Protein AF-0000000084972583 (afdb_homodimer)

Structure (mmCIF, N/CA/C/O backbone):
data_AF-0000000084972583-model_v1
#
loop_
_entity.id
_entity.type
_entity.pdbx_description
1 polymer 'Inner membrane protein ydcZ'
#
loop_
_atom_site.group_PDB
_atom_site.id
_atom_site.type_symbol
_atom_site.label_atom_id
_atom_site.label_alt_id
_atom_site.label_comp_id
_atom_site.label_asym_id
_atom_site.label_entity_id
_atom_site.label_seq_id
_atom_site.pdbx_PDB_ins_code
_atom_site.Cartn_x
_atom_site.Cartn_y
_atom_site.Cartn_z
_atom_site.occupancy
_atom_site.B_iso_or_equiv
_atom_site.auth_seq_id
_atom_site.auth_comp_id
_atom_site.auth_asym_id
_atom_site.auth_atom_id
_atom_site.pdbx_PDB_model_num
ATOM 1 N N . MET A 1 1 ? -6.617 -22.812 4.512 1 72.75 1 MET A N 1
ATOM 2 C CA . MET A 1 1 ? -5.469 -22.141 3.898 1 72.75 1 MET A CA 1
ATOM 3 C C . MET A 1 1 ? -5.844 -20.75 3.426 1 72.75 1 MET A C 1
ATOM 5 O O . MET A 1 1 ? -5.195 -19.766 3.795 1 72.75 1 MET A O 1
ATOM 9 N N . LYS A 1 2 ? -7.043 -20.625 2.844 1 77.19 2 LYS A N 1
ATOM 10 C CA . LYS A 1 2 ? -7.48 -19.328 2.336 1 77.19 2 LYS A CA 1
ATOM 11 C C . LYS A 1 2 ? -7.719 -18.344 3.477 1 77.19 2 LYS A C 1
ATOM 13 O O . LYS A 1 2 ? -7.375 -17.172 3.369 1 77.19 2 LYS A O 1
ATOM 18 N N . LEU A 1 3 ? -8.133 -18.953 4.645 1 80.88 3 LEU A N 1
ATOM 19 C CA . LEU A 1 3 ? -8.453 -18.094 5.77 1 80.88 3 LEU A CA 1
ATOM 20 C C . LEU A 1 3 ? -7.188 -17.562 6.438 1 80.88 3 LEU A C 1
ATOM 22 O O . LEU A 1 3 ? -7.137 -16.406 6.863 1 80.88 3 LEU A O 1
ATOM 26 N N . ILE A 1 4 ? -6.23 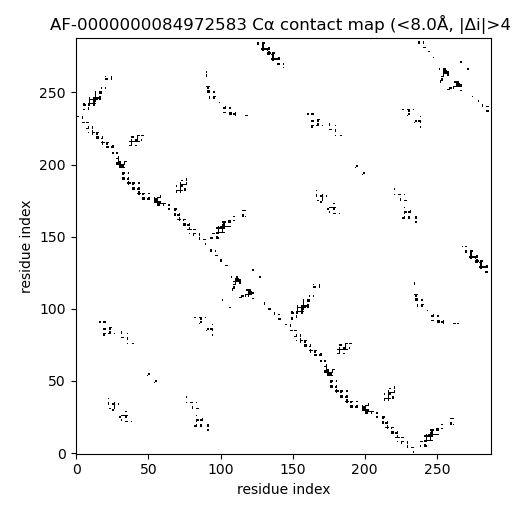-18.344 6.547 1 89.94 4 ILE A N 1
ATOM 27 C CA . ILE A 1 4 ? -4.961 -17.953 7.141 1 89.94 4 ILE A CA 1
ATOM 28 C C . ILE A 1 4 ? -4.301 -16.859 6.289 1 89.94 4 ILE A C 1
ATOM 30 O O . ILE A 1 4 ? -3.791 -15.875 6.816 1 89.94 4 ILE A O 1
ATOM 34 N N . ILE A 1 5 ? -4.398 -17.016 5.012 1 91.38 5 ILE A N 1
ATOM 35 C CA . ILE A 1 5 ? -3.812 -16.062 4.086 1 91.38 5 ILE A CA 1
ATOM 36 C C . ILE A 1 5 ? -4.562 -14.734 4.172 1 91.38 5 ILE A C 1
ATOM 38 O O . ILE A 1 5 ? -3.947 -13.664 4.18 1 91.38 5 ILE A O 1
ATOM 42 N N . ALA A 1 6 ? -5.836 -14.859 4.293 1 86.06 6 ALA A N 1
ATOM 43 C CA . ALA A 1 6 ? -6.656 -13.656 4.422 1 86.06 6 ALA A CA 1
ATOM 44 C C . ALA A 1 6 ? -6.332 -12.906 5.715 1 86.06 6 ALA A C 1
ATOM 46 O O . ALA A 1 6 ? -6.297 -11.672 5.73 1 86.06 6 ALA A O 1
ATOM 47 N N . PHE A 1 7 ? -6.105 -13.656 6.754 1 91.69 7 PHE A N 1
ATOM 48 C CA . PHE A 1 7 ? -5.754 -13.047 8.031 1 91.69 7 PHE A CA 1
ATOM 49 C C . PHE A 1 7 ? -4.398 -12.352 7.945 1 91.69 7 PHE A C 1
ATOM 51 O O . PHE A 1 7 ? -4.223 -11.25 8.477 1 91.69 7 PHE A O 1
ATOM 58 N N . LEU A 1 8 ? -3.484 -12.969 7.305 1 95.5 8 LEU A N 1
ATOM 59 C CA . LEU A 1 8 ? -2.17 -12.375 7.102 1 95.5 8 LEU A CA 1
ATOM 60 C C . LEU A 1 8 ? -2.279 -11.094 6.281 1 95.5 8 LEU A C 1
ATOM 62 O O . LEU A 1 8 ? -1.637 -10.086 6.602 1 95.5 8 LEU A O 1
ATOM 66 N N . ALA A 1 9 ? -3.092 -11.148 5.262 1 95 9 ALA A N 1
ATOM 67 C CA . ALA A 1 9 ? -3.299 -9.969 4.422 1 95 9 ALA A CA 1
ATOM 68 C C . ALA A 1 9 ? -3.939 -8.836 5.215 1 95 9 ALA A C 1
ATOM 70 O O . ALA A 1 9 ? -3.607 -7.664 5.016 1 95 9 ALA A O 1
ATOM 71 N N . LEU A 1 10 ? -4.84 -9.203 6.121 1 92.38 10 LEU A N 1
ATOM 72 C CA . LEU A 1 10 ? -5.453 -8.227 7.008 1 92.38 10 LEU A CA 1
ATOM 73 C C . LEU A 1 10 ? -4.402 -7.547 7.879 1 92.38 10 LEU A C 1
ATOM 75 O O . LEU A 1 10 ? -4.418 -6.324 8.047 1 92.38 10 LEU A O 1
ATOM 79 N N . ILE A 1 11 ? -3.52 -8.281 8.43 1 97.06 11 ILE A N 1
ATOM 80 C CA . ILE A 1 11 ? -2.436 -7.75 9.25 1 97.06 11 ILE A CA 1
ATOM 81 C C . ILE A 1 11 ? -1.544 -6.844 8.398 1 97.06 11 ILE A C 1
ATOM 83 O O . ILE A 1 11 ? -1.113 -5.781 8.859 1 97.06 11 ILE A O 1
ATOM 87 N N . GLY A 1 12 ? -1.269 -7.27 7.203 1 97.75 12 GLY A N 1
ATOM 88 C CA . GLY A 1 12 ? -0.526 -6.426 6.285 1 97.75 12 GLY A CA 1
ATOM 89 C C . GLY A 1 12 ? -1.202 -5.09 6.02 1 97.75 12 GLY A C 1
ATOM 90 O O . GLY A 1 12 ? -0.552 -4.043 6.043 1 97.75 12 GLY A O 1
ATOM 91 N N . GLY A 1 13 ? -2.496 -5.172 5.785 1 96.81 13 GLY A N 1
ATOM 92 C CA . GLY A 1 13 ? -3.262 -3.951 5.594 1 96.81 13 GLY A CA 1
ATOM 93 C C . GLY A 1 13 ? -3.221 -3.027 6.797 1 96.81 13 GLY A C 1
ATOM 94 O O . GLY A 1 13 ? -3.125 -1.808 6.645 1 96.81 13 GLY A O 1
ATOM 95 N N . SER A 1 14 ? -3.264 -3.586 7.973 1 97.12 14 SER A N 1
ATOM 96 C CA . SER A 1 14 ? -3.141 -2.807 9.203 1 97.12 14 SER A CA 1
ATOM 97 C C . SER A 1 14 ? -1.785 -2.113 9.281 1 97.12 14 SER A C 1
ATOM 99 O O . SER A 1 14 ? -1.702 -0.942 9.656 1 97.12 14 SER A O 1
ATOM 101 N N . ALA A 1 15 ? -0.778 -2.832 8.914 1 98.25 15 ALA A N 1
ATOM 102 C CA . ALA A 1 15 ? 0.572 -2.271 8.914 1 98.25 15 ALA A CA 1
ATOM 103 C C . ALA A 1 15 ? 0.673 -1.092 7.953 1 98.25 15 ALA A C 1
ATOM 105 O O . ALA A 1 15 ? 1.335 -0.095 8.25 1 98.25 15 ALA A O 1
ATOM 106 N N . VAL A 1 16 ? 0.003 -1.182 6.844 1 97.81 16 VAL A N 1
ATOM 107 C CA . VAL A 1 16 ? 0.043 -0.12 5.844 1 97.81 16 VAL A CA 1
ATOM 108 C C . VAL A 1 16 ? -0.643 1.13 6.391 1 97.81 16 VAL A C 1
ATOM 110 O O . VAL A 1 16 ? -0.174 2.25 6.168 1 97.81 16 VAL A O 1
ATOM 113 N N . ALA A 1 17 ? -1.747 0.944 7.027 1 97.25 17 ALA A N 1
ATOM 114 C CA . ALA A 1 17 ? -2.439 2.084 7.625 1 97.25 17 ALA A CA 1
ATOM 115 C C . ALA A 1 17 ? -1.555 2.787 8.648 1 97.25 17 ALA A C 1
ATOM 117 O O . ALA A 1 17 ? -1.465 4.016 8.664 1 97.25 17 ALA A O 1
ATOM 118 N N . ILE A 1 18 ? -0.884 2.029 9.484 1 97.69 18 ILE A N 1
ATOM 119 C CA . ILE A 1 18 ? 0.016 2.59 10.492 1 97.69 18 ILE A CA 1
ATOM 120 C C . ILE A 1 18 ? 1.192 3.277 9.797 1 97.69 18 ILE A C 1
ATOM 122 O O . ILE A 1 18 ? 1.547 4.406 10.141 1 97.69 18 ILE A O 1
ATOM 126 N N . GLN A 1 19 ? 1.745 2.592 8.836 1 97.88 19 GLN A N 1
ATOM 127 C CA . GLN A 1 19 ? 2.842 3.156 8.062 1 97.88 19 GLN A CA 1
ATOM 128 C C . GLN A 1 19 ? 2.455 4.504 7.461 1 97.88 19 GLN A C 1
ATOM 130 O O . GLN A 1 19 ? 3.264 5.438 7.438 1 97.88 19 GLN A O 1
ATOM 135 N N . SER A 1 20 ? 1.229 4.598 6.926 1 97.69 20 SER A N 1
ATOM 136 C CA . SER A 1 20 ? 0.781 5.809 6.246 1 97.69 20 SER A CA 1
ATOM 137 C C . SER A 1 20 ? 0.748 6.996 7.203 1 97.69 20 SER A C 1
ATOM 139 O O . SER A 1 20 ? 1.159 8.102 6.844 1 97.69 20 SER A O 1
ATOM 141 N N . GLN A 1 21 ? 0.298 6.73 8.375 1 97.19 21 GLN A N 1
ATOM 142 C CA . GLN A 1 21 ? 0.271 7.793 9.375 1 97.19 21 GLN A CA 1
ATOM 143 C C . GLN A 1 21 ? 1.683 8.18 9.812 1 97.19 21 GLN A C 1
ATOM 145 O O . GLN A 1 21 ? 1.994 9.367 9.945 1 97.19 21 GLN A O 1
ATOM 150 N N . ILE A 1 22 ? 2.496 7.234 10.078 1 97.56 22 ILE A N 1
ATOM 151 C CA . ILE A 1 22 ? 3.865 7.469 10.523 1 97.56 22 ILE A CA 1
ATOM 152 C C . ILE A 1 22 ? 4.633 8.242 9.453 1 97.56 22 ILE A C 1
ATOM 154 O O . ILE A 1 22 ? 5.324 9.219 9.766 1 97.56 22 ILE A O 1
ATOM 158 N N . ASN A 1 23 ? 4.477 7.848 8.219 1 97.75 23 ASN A N 1
ATOM 159 C CA . ASN A 1 23 ? 5.172 8.523 7.133 1 97.75 23 ASN A CA 1
ATOM 160 C C . ASN A 1 23 ? 4.68 9.953 6.953 1 97.75 23 ASN A C 1
ATOM 162 O O . ASN A 1 23 ? 5.457 10.844 6.613 1 97.75 23 ASN A O 1
ATOM 166 N N . ALA A 1 24 ? 3.408 10.117 7.105 1 97.31 24 ALA A N 1
ATOM 167 C CA . ALA A 1 24 ? 2.859 11.469 7.016 1 97.31 24 ALA A CA 1
ATOM 168 C C . ALA A 1 24 ? 3.457 12.375 8.086 1 97.31 24 ALA A C 1
ATOM 170 O O . ALA A 1 24 ? 3.883 13.492 7.793 1 97.31 24 ALA A O 1
ATOM 171 N N . LEU A 1 25 ? 3.486 11.844 9.289 1 96.38 25 LEU A N 1
ATOM 172 C CA . LEU A 1 25 ? 4.09 12.594 10.383 1 96.38 25 LEU A CA 1
ATOM 173 C C . LEU A 1 25 ? 5.566 12.859 10.117 1 96.38 25 LEU A C 1
ATOM 175 O O . LEU A 1 25 ? 6.043 13.984 10.305 1 96.38 25 LEU A O 1
ATOM 179 N N . PHE A 1 26 ? 6.266 11.852 9.711 1 97.19 26 PHE A N 1
ATOM 180 C CA . PHE A 1 26 ? 7.684 11.898 9.375 1 97.19 26 PHE A CA 1
ATOM 181 C C . PHE A 1 26 ? 7.953 12.969 8.32 1 97.19 26 PHE A C 1
ATOM 183 O O . PHE A 1 26 ? 8.938 13.703 8.414 1 97.19 26 PHE A O 1
ATOM 190 N N . SER A 1 27 ? 7.023 13.141 7.395 1 97.56 27 SER A N 1
ATOM 191 C CA . SER A 1 27 ? 7.23 14.023 6.25 1 97.56 27 SER A CA 1
ATOM 192 C C . SER A 1 27 ? 7.074 15.492 6.648 1 97.56 27 SER A C 1
ATOM 194 O O . SER A 1 27 ? 7.516 16.391 5.922 1 97.56 27 SER A O 1
ATOM 196 N N . LYS A 1 28 ? 6.457 15.742 7.746 1 96.06 28 LYS A N 1
ATOM 197 C CA . LYS A 1 28 ? 6.234 17.125 8.172 1 96.06 28 LYS A CA 1
ATOM 198 C C . LYS A 1 28 ? 7.555 17.828 8.461 1 96.06 28 LYS A C 1
ATOM 200 O O . LYS A 1 28 ? 7.688 19.031 8.234 1 96.06 28 LYS A O 1
ATOM 205 N N . LYS A 1 29 ? 8.5 17.094 8.945 1 96.19 29 LYS A N 1
ATOM 206 C CA . LYS A 1 29 ? 9.789 17.688 9.289 1 96.19 29 LYS A CA 1
ATOM 207 C C . LYS A 1 29 ? 10.844 17.391 8.227 1 96.19 29 LYS A C 1
ATOM 209 O O . LYS A 1 29 ? 11.75 18.188 8 1 96.19 29 LYS A O 1
ATOM 214 N N . VAL A 1 30 ? 10.703 16.297 7.551 1 98.06 30 VAL A N 1
ATOM 215 C CA . VAL A 1 30 ? 11.773 15.812 6.695 1 98.06 30 VAL A CA 1
ATOM 216 C C . VAL A 1 30 ? 11.461 16.141 5.238 1 98.06 30 VAL A C 1
ATOM 218 O O . VAL A 1 30 ? 12.375 16.312 4.422 1 98.06 30 VAL A O 1
ATOM 221 N N . GLY A 1 31 ? 10.203 16.25 4.938 1 98.06 31 GLY A N 1
ATOM 222 C CA . GLY A 1 31 ? 9.758 16.406 3.559 1 98.06 31 GLY A CA 1
ATOM 223 C C . GLY A 1 31 ? 9.117 15.148 2.994 1 98.06 31 GLY A C 1
ATOM 224 O O . GLY A 1 31 ? 9.414 14.039 3.436 1 98.06 31 GLY A O 1
ATOM 225 N N . VAL A 1 32 ? 8.289 15.359 1.961 1 98.19 32 VAL A N 1
ATOM 226 C CA . VAL A 1 32 ? 7.488 14.266 1.417 1 98.19 32 VAL A CA 1
ATOM 227 C C . VAL A 1 32 ? 8.383 13.289 0.664 1 98.19 32 VAL A C 1
ATOM 229 O O . VAL A 1 32 ? 8.453 12.102 1.005 1 98.19 32 VAL A O 1
ATOM 232 N N . LEU A 1 33 ? 9.156 13.758 -0.304 1 98.56 33 LEU A N 1
ATOM 233 C CA . LEU A 1 33 ? 10 12.883 -1.109 1 98.56 33 LEU A CA 1
ATOM 234 C C . LEU A 1 33 ? 11.125 12.289 -0.267 1 98.56 33 LEU A C 1
ATOM 236 O O . LEU A 1 33 ? 11.469 11.117 -0.423 1 98.56 33 LEU A O 1
ATOM 240 N N . GLU A 1 34 ? 11.625 13.086 0.634 1 98.62 34 GLU A N 1
ATOM 241 C CA . GLU A 1 34 ? 12.719 12.633 1.498 1 98.62 34 GLU A CA 1
ATOM 242 C C . GLU A 1 34 ? 12.242 11.531 2.447 1 98.62 34 GLU A C 1
ATOM 244 O O . GLU A 1 34 ? 12.93 10.523 2.631 1 98.62 34 GLU A O 1
ATOM 249 N N . SER A 1 35 ? 11.102 11.758 3.055 1 98.5 35 SER A N 1
ATOM 250 C CA . SER A 1 35 ? 10.562 10.758 3.967 1 98.5 35 SER A CA 1
ATOM 251 C C . SER A 1 35 ? 10.258 9.453 3.236 1 98.5 35 SER A C 1
ATOM 253 O O . SER A 1 35 ? 10.531 8.367 3.75 1 98.5 35 SER A O 1
ATOM 255 N N . ALA A 1 36 ? 9.68 9.555 2.029 1 98.62 36 ALA A N 1
ATOM 256 C CA . ALA A 1 36 ? 9.422 8.375 1.213 1 98.62 36 ALA A CA 1
ATOM 257 C C . ALA A 1 36 ? 10.719 7.637 0.896 1 98.62 36 ALA A C 1
ATOM 259 O O . ALA A 1 36 ? 10.773 6.406 0.952 1 98.62 36 ALA A O 1
ATOM 260 N N . THR A 1 37 ? 11.766 8.398 0.556 1 98.75 37 THR A N 1
ATOM 261 C CA . THR A 1 37 ? 13.07 7.816 0.252 1 98.75 37 THR A CA 1
ATOM 262 C C . THR A 1 37 ? 13.609 7.043 1.45 1 98.75 37 THR A C 1
ATOM 264 O O . THR A 1 37 ? 14.062 5.906 1.309 1 98.75 37 THR A O 1
ATOM 267 N N . VAL A 1 38 ? 13.547 7.668 2.58 1 98.62 38 VAL A N 1
ATOM 268 C CA . VAL A 1 38 ? 14.07 7.039 3.789 1 98.62 38 VAL A CA 1
ATOM 269 C C . VAL A 1 38 ? 13.258 5.785 4.109 1 98.62 38 VAL A C 1
ATOM 271 O O . VAL A 1 38 ? 13.828 4.738 4.434 1 98.62 38 VAL A O 1
ATOM 274 N N . SER A 1 39 ? 11.977 5.836 4.008 1 98.5 39 SER A N 1
ATOM 275 C CA . SER A 1 39 ? 11.117 4.695 4.293 1 98.5 39 SER A CA 1
ATOM 276 C C . SER A 1 39 ? 11.43 3.521 3.373 1 98.5 39 SER A C 1
ATOM 278 O O . SER A 1 39 ? 11.609 2.395 3.836 1 98.5 39 SER A O 1
ATOM 280 N N . PHE A 1 40 ? 11.555 3.77 2.088 1 98.75 40 PHE A N 1
ATOM 281 C CA . PHE A 1 40 ? 11.867 2.707 1.14 1 98.75 40 PHE A CA 1
ATOM 282 C C . PHE A 1 40 ? 13.273 2.166 1.378 1 98.75 40 PHE A C 1
ATOM 284 O O . PHE A 1 40 ? 13.516 0.97 1.211 1 98.75 40 PHE A O 1
ATOM 291 N N . THR A 1 41 ? 14.195 3.035 1.729 1 98.69 41 THR A N 1
ATOM 292 C CA . THR A 1 41 ? 15.562 2.604 1.988 1 98.69 41 THR A CA 1
ATOM 293 C C . THR A 1 41 ? 15.625 1.711 3.223 1 98.69 41 THR A C 1
ATOM 295 O O . THR A 1 41 ? 16.266 0.66 3.205 1 98.69 41 THR A O 1
ATOM 298 N N . VAL A 1 42 ? 14.969 2.154 4.277 1 98.62 42 VAL A N 1
ATOM 299 C CA . VAL A 1 42 ? 14.922 1.353 5.496 1 98.62 42 VAL A CA 1
ATOM 300 C C . VAL A 1 42 ? 14.273 0.003 5.199 1 98.62 42 VAL A C 1
ATOM 302 O O . VAL A 1 42 ? 14.773 -1.04 5.625 1 98.62 42 VAL A O 1
ATOM 305 N N . GLY A 1 43 ? 13.188 0.031 4.441 1 98.62 43 GLY A N 1
ATOM 306 C CA . GLY A 1 43 ? 12.539 -1.21 4.043 1 98.62 43 GLY A CA 1
ATOM 307 C C . GLY A 1 43 ? 13.43 -2.096 3.191 1 98.62 43 GLY A C 1
ATOM 308 O O . GLY A 1 43 ? 13.5 -3.307 3.408 1 98.62 43 GLY A O 1
ATOM 309 N N . ALA A 1 44 ? 14.102 -1.522 2.289 1 98.69 44 ALA A N 1
ATOM 310 C CA . ALA A 1 44 ? 14.992 -2.273 1.408 1 98.69 44 ALA A CA 1
ATOM 311 C C . ALA A 1 44 ? 16.125 -2.936 2.199 1 98.69 44 ALA A C 1
ATOM 313 O O . ALA A 1 44 ? 16.469 -4.094 1.95 1 98.69 44 ALA A O 1
ATOM 314 N N . LEU A 1 45 ? 16.688 -2.184 3.096 1 98.69 45 LEU A N 1
ATOM 315 C CA . LEU A 1 45 ? 17.766 -2.725 3.912 1 98.69 45 LEU A CA 1
ATOM 316 C C . LEU A 1 45 ? 17.266 -3.885 4.77 1 98.69 45 LEU A C 1
ATOM 318 O O . LEU A 1 45 ? 17.938 -4.914 4.871 1 98.69 45 LEU A O 1
ATOM 322 N N . ALA A 1 46 ? 16.172 -3.727 5.414 1 98.62 46 ALA A N 1
ATOM 323 C CA . ALA A 1 46 ? 15.594 -4.797 6.223 1 98.62 46 ALA A CA 1
ATOM 324 C C . ALA A 1 46 ? 15.328 -6.039 5.375 1 98.62 46 ALA A C 1
ATOM 326 O O . ALA A 1 46 ? 15.641 -7.16 5.789 1 98.62 46 ALA A O 1
ATOM 327 N N . LEU A 1 47 ? 14.781 -5.848 4.227 1 98.75 47 LEU A N 1
ATOM 328 C CA . LEU A 1 47 ? 14.469 -6.957 3.334 1 98.75 47 LEU A CA 1
ATOM 329 C C . LEU A 1 47 ? 15.734 -7.637 2.832 1 98.75 47 LEU A C 1
ATOM 331 O O . LEU A 1 47 ? 15.766 -8.852 2.656 1 98.75 47 LEU A O 1
ATOM 335 N N . PHE A 1 48 ? 16.703 -6.781 2.533 1 98.62 48 PHE A N 1
ATOM 336 C CA . PHE A 1 48 ? 17.969 -7.344 2.109 1 98.62 48 PHE A CA 1
ATOM 337 C C . PHE A 1 48 ? 18.531 -8.281 3.17 1 98.62 48 PHE A C 1
ATOM 339 O O . PHE A 1 48 ? 18.969 -9.391 2.855 1 98.62 48 PHE A O 1
ATOM 346 N N . PHE A 1 49 ? 18.5 -7.824 4.367 1 98.5 49 PHE A N 1
ATOM 347 C CA . PHE A 1 49 ? 18.984 -8.664 5.457 1 98.5 49 PHE A CA 1
ATOM 348 C C . PHE A 1 49 ? 18.141 -9.922 5.586 1 98.5 49 PHE A C 1
ATOM 350 O O . PHE A 1 49 ? 18.672 -11.023 5.754 1 98.5 49 PHE A O 1
ATOM 357 N N . LEU A 1 50 ? 16.859 -9.805 5.531 1 98.38 50 LEU A N 1
ATOM 358 C CA . LEU A 1 50 ? 15.969 -10.961 5.617 1 98.38 50 LEU A CA 1
ATOM 359 C C . LEU A 1 50 ? 16.219 -11.922 4.461 1 98.38 50 LEU A C 1
ATOM 361 O O . LEU A 1 50 ? 16.219 -13.141 4.656 1 98.38 50 LEU A O 1
ATOM 365 N N . ALA A 1 51 ? 16.375 -11.336 3.287 1 98.44 51 ALA A N 1
ATOM 366 C CA . ALA A 1 51 ? 16.625 -12.18 2.121 1 98.44 51 ALA A CA 1
ATOM 367 C C . ALA A 1 51 ? 17.953 -12.914 2.258 1 98.44 51 ALA A C 1
ATOM 369 O O . ALA A 1 51 ? 18.078 -14.07 1.835 1 98.44 51 ALA A O 1
ATOM 370 N N . PHE A 1 52 ? 18.938 -12.219 2.762 1 97.75 52 PHE A N 1
ATOM 371 C CA . PHE A 1 52 ? 20.266 -12.797 2.928 1 97.75 52 PHE A CA 1
ATOM 372 C C . PHE A 1 52 ? 20.219 -13.992 3.875 1 97.75 52 PHE A C 1
ATOM 374 O O . PHE A 1 52 ? 20.859 -15.016 3.629 1 97.75 52 PHE A O 1
ATOM 381 N N . PHE A 1 53 ? 19.469 -13.938 4.91 1 97.81 53 PHE A N 1
ATOM 382 C CA . PHE A 1 53 ? 19.484 -14.977 5.938 1 97.81 53 PHE A CA 1
ATOM 383 C C . PHE A 1 53 ? 18.391 -16 5.691 1 97.81 53 PHE A C 1
ATOM 385 O O . PHE A 1 53 ? 18.547 -17.188 6.027 1 97.81 53 PHE A O 1
ATOM 392 N N . PHE A 1 54 ? 17.297 -15.594 5.145 1 97.38 54 PHE A N 1
ATOM 393 C CA . PHE A 1 54 ? 16.141 -16.484 5.117 1 97.38 54 PHE A CA 1
ATOM 394 C C . PHE A 1 54 ? 15.625 -16.656 3.695 1 97.38 54 PHE A C 1
ATOM 396 O O . PHE A 1 54 ? 14.672 -17.391 3.463 1 97.38 54 PHE A O 1
ATOM 403 N N . GLY A 1 55 ? 16.219 -15.938 2.789 1 97.06 55 GLY A N 1
ATOM 404 C CA . GLY A 1 55 ? 15.742 -16 1.417 1 97.06 55 GLY A CA 1
ATOM 405 C C . GLY A 1 55 ? 15.883 -17.375 0.801 1 97.06 55 GLY A C 1
ATOM 406 O O . GLY A 1 55 ? 16.812 -18.125 1.12 1 97.06 55 GLY A O 1
ATOM 407 N N . LYS A 1 56 ? 14.969 -17.812 0.056 1 97.5 56 LYS A N 1
ATOM 408 C CA . LYS A 1 56 ? 14.984 -19.094 -0.628 1 97.5 56 LYS A CA 1
ATOM 409 C C . LYS A 1 56 ? 15.125 -18.922 -2.137 1 97.5 56 LYS A C 1
ATOM 411 O O . LYS A 1 56 ? 15.125 -19.906 -2.887 1 97.5 56 LYS A O 1
ATOM 416 N N . GLY A 1 57 ? 15.148 -17.672 -2.545 1 97.69 57 GLY A N 1
ATOM 417 C CA . GLY A 1 57 ? 15.273 -17.359 -3.963 1 97.69 57 GLY A CA 1
ATOM 418 C C . GLY A 1 57 ? 16.703 -17.062 -4.387 1 97.69 57 GLY A C 1
ATOM 419 O O . GLY A 1 57 ? 17.641 -17.516 -3.75 1 97.69 57 GLY A O 1
ATOM 420 N N . ASN A 1 58 ? 16.812 -16.453 -5.578 1 97.75 58 ASN A N 1
ATOM 421 C CA . ASN A 1 58 ? 18.109 -16.125 -6.156 1 97.75 58 ASN A CA 1
ATOM 422 C C . ASN A 1 58 ? 18.094 -14.742 -6.812 1 97.75 58 ASN A C 1
ATOM 424 O O . ASN A 1 58 ? 17.438 -14.547 -7.844 1 97.75 58 ASN A O 1
ATOM 428 N N . PHE A 1 59 ? 18.906 -13.852 -6.25 1 97.69 59 PHE A N 1
ATOM 429 C CA . PHE A 1 59 ? 18.984 -12.492 -6.766 1 97.69 59 PHE A CA 1
ATOM 430 C C . PHE A 1 59 ? 19.469 -12.484 -8.211 1 97.69 59 PHE A C 1
ATOM 432 O O . PHE A 1 59 ? 19.094 -11.602 -8.992 1 97.69 59 PHE A O 1
ATOM 439 N N . LEU A 1 60 ? 20.203 -13.461 -8.641 1 97.38 60 LEU A N 1
ATOM 440 C CA . LEU A 1 60 ? 20.75 -13.5 -9.992 1 97.38 60 LEU A CA 1
ATOM 441 C C . LEU A 1 60 ? 19.641 -13.695 -11.023 1 97.38 60 LEU A C 1
ATOM 443 O O . LEU A 1 60 ? 19.812 -13.367 -12.195 1 97.38 60 LEU A O 1
ATOM 447 N N . ASN A 1 61 ? 18.562 -14.219 -10.562 1 97.62 61 ASN A N 1
ATOM 448 C CA . 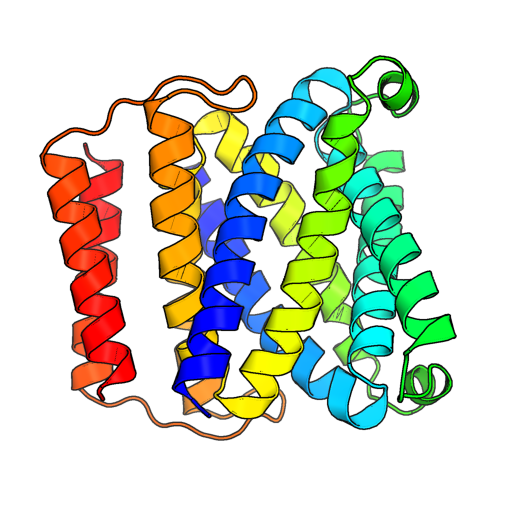ASN A 1 61 ? 17.453 -14.445 -11.469 1 97.62 61 ASN A CA 1
ATOM 449 C C . ASN A 1 61 ? 16.828 -13.125 -11.93 1 97.62 61 ASN A C 1
ATOM 451 O O . ASN A 1 61 ? 16.047 -13.102 -12.883 1 97.62 61 ASN A O 1
ATOM 455 N N . VAL A 1 62 ? 17.188 -12.016 -11.32 1 97.06 62 VAL A N 1
ATOM 456 C CA . VAL A 1 62 ? 16.703 -10.695 -11.727 1 97.06 62 VAL A CA 1
ATOM 457 C C . VAL A 1 62 ? 17.109 -10.422 -13.172 1 97.06 62 VAL A C 1
ATOM 459 O O . VAL A 1 62 ? 16.391 -9.727 -13.898 1 97.06 62 VAL A O 1
ATOM 462 N N . PHE A 1 63 ? 18.172 -11.055 -13.578 1 97.12 63 PHE A N 1
ATOM 463 C CA . PHE A 1 63 ? 18.703 -10.805 -14.914 1 97.12 63 PHE A CA 1
ATOM 464 C C . PHE A 1 63 ? 18.031 -11.719 -15.938 1 97.12 63 PHE A C 1
ATOM 466 O O . PHE A 1 63 ? 18.234 -11.555 -17.141 1 97.12 63 PHE A O 1
ATOM 473 N N . THR A 1 64 ? 17.203 -12.656 -15.477 1 96.19 64 THR A N 1
ATOM 474 C CA . THR A 1 64 ? 16.594 -13.617 -16.375 1 96.19 64 THR A CA 1
ATOM 475 C C . THR A 1 64 ? 15.117 -13.297 -16.594 1 96.19 64 THR A C 1
ATOM 477 O O . THR A 1 64 ? 14.469 -13.875 -17.469 1 96.19 64 THR A O 1
ATOM 480 N N . VAL A 1 65 ? 14.594 -12.391 -15.859 1 95.5 65 VAL A N 1
ATOM 481 C CA . VAL A 1 65 ? 13.18 -12.039 -15.992 1 95.5 65 VAL A CA 1
ATOM 482 C C . VAL A 1 65 ? 13.039 -10.805 -16.875 1 95.5 65 VAL A C 1
ATOM 484 O O . VAL A 1 65 ? 13.984 -10.023 -17.031 1 95.5 65 VAL A O 1
ATOM 487 N N . PRO A 1 66 ? 11.906 -10.625 -17.594 1 96.19 66 PRO A N 1
ATOM 488 C CA . PRO A 1 66 ? 11.688 -9.406 -18.375 1 96.19 66 PRO A CA 1
ATOM 489 C C . PRO A 1 66 ? 11.867 -8.141 -17.531 1 96.19 66 PRO A C 1
ATOM 491 O O . PRO A 1 66 ? 11.359 -8.055 -16.422 1 96.19 66 PRO A O 1
ATOM 494 N N . LYS A 1 67 ? 12.484 -7.137 -18.109 1 95.12 67 LYS A N 1
ATOM 495 C CA . LYS A 1 67 ? 12.906 -5.945 -17.375 1 95.12 67 LYS A CA 1
ATOM 496 C C . LYS A 1 67 ? 11.695 -5.133 -16.906 1 95.12 67 LYS A C 1
ATOM 498 O O . LYS A 1 67 ? 11.789 -4.375 -15.945 1 95.12 67 LYS A O 1
ATOM 503 N N . TRP A 1 68 ? 10.617 -5.285 -17.609 1 95.5 68 TRP A N 1
ATOM 504 C CA . TRP A 1 68 ? 9.43 -4.523 -17.219 1 95.5 68 TRP A CA 1
ATOM 505 C C . TRP A 1 68 ? 8.938 -4.938 -15.844 1 95.5 68 TRP A C 1
ATOM 507 O O . TRP A 1 68 ? 8.188 -4.203 -15.195 1 95.5 68 TRP A O 1
ATOM 517 N N . GLN A 1 69 ? 9.32 -6.031 -15.312 1 96 69 GLN A N 1
ATOM 518 C CA . GLN A 1 69 ? 8.898 -6.504 -14 1 96 69 GLN A CA 1
ATOM 519 C C . GLN A 1 69 ? 9.562 -5.707 -12.883 1 96 69 GLN A C 1
ATOM 521 O O . GLN A 1 69 ? 9.156 -5.789 -11.719 1 96 69 GLN A O 1
ATOM 526 N N . LEU A 1 70 ? 10.516 -4.895 -13.281 1 95.56 70 LEU A N 1
ATOM 527 C CA . LEU A 1 70 ? 11.203 -4.074 -12.289 1 95.56 70 LEU A CA 1
ATOM 528 C C . LEU A 1 70 ? 10.422 -2.791 -12.008 1 95.56 70 LEU A C 1
ATOM 530 O O . LEU A 1 70 ? 10.734 -2.066 -11.062 1 95.56 70 LEU A O 1
ATOM 534 N N . ILE A 1 71 ? 9.336 -2.602 -12.711 1 97.19 71 ILE A N 1
ATOM 535 C CA . ILE A 1 71 ? 8.586 -1.356 -12.57 1 97.19 71 ILE A CA 1
ATOM 536 C C . ILE A 1 71 ? 7.773 -1.386 -11.273 1 97.19 71 ILE A C 1
ATOM 538 O O . ILE A 1 71 ? 7.25 -0.357 -10.844 1 97.19 71 ILE A O 1
ATOM 542 N N . GLY A 1 72 ? 7.645 -2.57 -10.656 1 96.19 72 GLY A N 1
ATOM 543 C CA . GLY A 1 72 ? 6.938 -2.676 -9.391 1 96.19 72 GLY A CA 1
ATOM 544 C C . GLY A 1 72 ? 7.43 -1.69 -8.344 1 96.19 72 GLY A C 1
ATOM 545 O O . GLY A 1 72 ? 6.633 -0.994 -7.715 1 96.19 72 GLY A O 1
ATOM 546 N N . GLY A 1 73 ? 8.711 -1.641 -8.219 1 96.75 73 GLY A N 1
ATOM 547 C CA . GLY A 1 73 ? 9.289 -0.706 -7.27 1 96.75 73 GLY A CA 1
ATOM 548 C C . GLY A 1 73 ? 8.922 0.739 -7.551 1 96.75 73 GLY A C 1
ATOM 549 O O . GLY A 1 73 ? 8.672 1.513 -6.625 1 96.75 73 GLY A O 1
ATOM 550 N N . LEU A 1 74 ? 8.836 1.107 -8.828 1 98.38 74 LEU A N 1
ATOM 551 C CA . LEU A 1 74 ? 8.469 2.465 -9.211 1 98.38 74 LEU A CA 1
ATOM 552 C C . LEU A 1 74 ? 7.016 2.754 -8.859 1 98.38 74 LEU A C 1
ATOM 554 O O . LEU A 1 74 ? 6.684 3.859 -8.43 1 98.38 74 LEU A O 1
ATOM 558 N N . LEU A 1 75 ? 6.188 1.788 -9.094 1 98.44 75 LEU A N 1
ATOM 559 C CA . LEU A 1 75 ? 4.773 1.927 -8.75 1 98.44 75 LEU A CA 1
ATOM 560 C C . LEU A 1 75 ? 4.59 2.094 -7.246 1 98.44 75 LEU A C 1
ATOM 562 O O . LEU A 1 75 ? 3.771 2.9 -6.805 1 98.44 75 LEU A O 1
ATOM 566 N N . GLY A 1 76 ? 5.387 1.351 -6.48 1 97.88 76 GLY A N 1
ATOM 567 C CA . GLY A 1 76 ? 5.352 1.508 -5.035 1 97.88 76 GLY A CA 1
ATOM 568 C C . GLY A 1 76 ? 5.805 2.881 -4.574 1 97.88 76 GLY A C 1
ATOM 569 O O . GLY A 1 76 ? 5.195 3.473 -3.682 1 97.88 76 GLY A O 1
ATOM 570 N N . ALA A 1 77 ? 6.828 3.336 -5.137 1 98.31 77 ALA A N 1
ATOM 571 C CA . ALA A 1 77 ? 7.336 4.672 -4.828 1 98.31 77 ALA A CA 1
ATOM 572 C C . ALA A 1 77 ? 6.297 5.742 -5.148 1 98.31 77 ALA A C 1
ATOM 574 O O . ALA A 1 77 ? 6.082 6.664 -4.359 1 98.31 77 ALA A O 1
ATOM 575 N N . PHE A 1 78 ? 5.734 5.609 -6.309 1 98.44 78 PHE A N 1
ATOM 576 C CA . PHE A 1 78 ? 4.676 6.52 -6.73 1 98.44 78 PHE A CA 1
ATOM 577 C C . PHE A 1 78 ? 3.529 6.523 -5.73 1 98.44 78 PHE A C 1
ATOM 579 O O . PHE A 1 78 ? 3.055 7.586 -5.324 1 98.44 78 PHE A O 1
ATOM 586 N N . PHE A 1 79 ? 3.102 5.41 -5.293 1 98.31 79 PHE A N 1
ATOM 587 C CA . PHE A 1 79 ? 2.008 5.289 -4.336 1 98.31 79 PHE A CA 1
ATOM 588 C C . PHE A 1 79 ? 2.381 5.926 -3.004 1 98.31 79 PHE A C 1
ATOM 590 O O . PHE A 1 79 ? 1.579 6.648 -2.406 1 98.31 79 PHE A O 1
ATOM 597 N N . ILE A 1 80 ? 3.555 5.633 -2.533 1 98.44 80 ILE A N 1
ATOM 598 C CA . ILE A 1 80 ? 3.922 6.086 -1.196 1 98.44 80 ILE A CA 1
ATOM 599 C C . ILE A 1 80 ? 3.926 7.613 -1.153 1 98.44 80 ILE A C 1
ATOM 601 O O . ILE A 1 80 ? 3.512 8.211 -0.159 1 98.44 80 ILE A O 1
ATOM 605 N N . VAL A 1 81 ? 4.367 8.227 -2.191 1 98.31 81 VAL A N 1
ATOM 606 C CA . VAL A 1 81 ? 4.379 9.688 -2.254 1 98.31 81 VAL A CA 1
ATOM 607 C C . VAL A 1 81 ? 2.949 10.219 -2.227 1 98.31 81 VAL A C 1
ATOM 609 O O . VAL A 1 81 ? 2.627 11.109 -1.438 1 98.31 81 VAL A O 1
ATOM 612 N N . ILE A 1 82 ? 2.074 9.68 -3.068 1 97.81 82 ILE A N 1
ATOM 613 C CA . ILE A 1 82 ? 0.675 10.094 -3.121 1 97.81 82 ILE A CA 1
ATOM 614 C C . ILE A 1 82 ? 0.014 9.852 -1.767 1 97.81 82 ILE A C 1
ATOM 616 O O . ILE A 1 82 ? -0.785 10.672 -1.306 1 97.81 82 ILE A O 1
ATOM 620 N N . ASN A 1 83 ? 0.376 8.766 -1.167 1 97.62 83 ASN A N 1
ATOM 621 C CA . ASN A 1 83 ? -0.205 8.391 0.118 1 97.62 83 ASN A CA 1
ATOM 622 C C . ASN A 1 83 ? 0.187 9.367 1.218 1 97.62 83 ASN A C 1
ATOM 624 O O . ASN A 1 83 ? -0.663 9.812 1.991 1 97.62 83 ASN A O 1
ATOM 628 N N . ILE A 1 84 ? 1.44 9.695 1.268 1 97.44 84 ILE A N 1
ATOM 629 C CA . ILE A 1 84 ? 1.909 10.656 2.26 1 97.44 84 ILE A CA 1
ATOM 630 C C . ILE A 1 84 ? 1.198 11.992 2.059 1 97.44 84 ILE A C 1
ATOM 632 O O . ILE A 1 84 ? 0.677 12.578 3.012 1 97.44 84 ILE A O 1
ATOM 636 N N . PHE A 1 85 ? 1.167 12.352 0.842 1 95.88 85 PHE A N 1
ATOM 637 C CA . PHE A 1 85 ? 0.542 13.617 0.494 1 95.88 85 PHE A CA 1
ATOM 638 C C . PHE A 1 85 ? -0.94 13.609 0.849 1 95.88 85 PHE A C 1
ATOM 640 O O . PHE A 1 85 ? -1.443 14.547 1.466 1 95.88 85 PHE A O 1
ATOM 647 N N . SER A 1 86 ? -1.661 12.625 0.514 1 95.44 86 SER A N 1
ATOM 648 C CA . SER A 1 86 ? -3.1 12.508 0.737 1 95.44 86 SER A CA 1
ATOM 649 C C . SER A 1 86 ? -3.424 12.43 2.225 1 95.44 86 SER A C 1
ATOM 651 O O . SER A 1 86 ? -4.352 13.086 2.701 1 95.44 86 SER A O 1
ATOM 653 N N . VAL A 1 87 ? -2.678 11.688 2.961 1 95.12 87 VAL A N 1
ATOM 654 C CA . VAL A 1 87 ? -2.918 11.523 4.391 1 95.12 87 VAL A CA 1
ATOM 655 C C . VAL A 1 87 ? -2.709 12.859 5.105 1 95.12 87 VAL A C 1
ATOM 657 O O . VAL A 1 87 ? -3.459 13.203 6.02 1 95.12 87 VAL A O 1
ATOM 660 N N . ASN A 1 88 ? -1.731 13.625 4.684 1 94.62 88 ASN A N 1
ATOM 661 C CA . ASN A 1 88 ? -1.485 14.938 5.273 1 94.62 88 ASN A CA 1
ATOM 662 C C . ASN A 1 88 ? -2.668 15.883 5.059 1 94.62 88 ASN A C 1
ATOM 664 O O . ASN A 1 88 ? -2.916 16.766 5.879 1 94.62 88 ASN A O 1
ATOM 668 N N . LEU A 1 89 ? -3.416 15.625 4.035 1 91.94 89 LEU A N 1
ATOM 669 C CA . LEU A 1 89 ? -4.43 16.609 3.666 1 91.94 89 LEU A CA 1
ATOM 670 C C . LEU A 1 89 ? -5.809 16.172 4.145 1 91.94 89 LEU A C 1
ATOM 672 O O . LEU A 1 89 ? -6.613 17 4.574 1 91.94 89 LEU A O 1
ATOM 676 N N . ILE A 1 90 ? -6.082 14.828 4.09 1 88.56 90 ILE A N 1
ATOM 677 C CA . ILE A 1 90 ? -7.477 14.469 4.324 1 88.56 90 ILE A CA 1
ATOM 678 C C . ILE A 1 90 ? -7.562 13.375 5.387 1 88.56 90 ILE A C 1
ATOM 680 O O . ILE A 1 90 ? -8.656 12.914 5.73 1 88.56 90 ILE A O 1
ATOM 684 N N . GLY A 1 91 ? -6.469 12.859 5.875 1 90.75 91 GLY A N 1
ATOM 685 C CA . GLY A 1 91 ? -6.445 11.836 6.914 1 90.75 91 GLY A CA 1
ATOM 686 C C . GLY A 1 91 ? -6.293 10.43 6.367 1 90.75 91 GLY A C 1
ATOM 687 O O . GLY A 1 91 ? -6.41 10.211 5.16 1 90.75 91 GLY A O 1
ATOM 688 N N . VAL A 1 92 ? -6.031 9.516 7.301 1 94.44 92 VAL A N 1
ATOM 689 C CA . VAL A 1 92 ? -5.707 8.141 6.945 1 94.44 92 VAL A CA 1
ATOM 690 C C . VAL A 1 92 ? -6.949 7.438 6.398 1 94.44 92 VAL A C 1
ATOM 692 O O . VAL A 1 92 ? -6.922 6.883 5.297 1 94.44 92 VAL A O 1
ATOM 695 N N . ALA A 1 93 ? -8 7.535 7.105 1 90.12 93 ALA A N 1
ATOM 696 C CA . ALA A 1 93 ? -9.211 6.816 6.727 1 90.12 93 ALA A CA 1
ATOM 697 C C . ALA A 1 93 ? -9.734 7.293 5.371 1 90.12 93 ALA A C 1
ATOM 699 O O . ALA A 1 93 ? -10.016 6.477 4.488 1 90.12 93 ALA A O 1
ATOM 700 N N . ALA A 1 94 ? -9.812 8.523 5.203 1 86.12 94 ALA A N 1
ATOM 701 C CA . ALA A 1 94 ? -10.305 9.078 3.949 1 86.12 94 ALA A CA 1
ATOM 702 C C . ALA A 1 94 ? -9.398 8.703 2.783 1 86.12 94 ALA A C 1
ATOM 704 O O . ALA A 1 94 ? -9.875 8.398 1.688 1 86.12 94 ALA A O 1
ATOM 705 N N . THR A 1 95 ? -8.102 8.773 2.977 1 92.25 95 THR A N 1
ATOM 706 C CA . THR A 1 95 ? -7.145 8.391 1.945 1 92.25 95 THR A CA 1
ATOM 707 C C . THR A 1 95 ? -7.367 6.941 1.514 1 92.25 95 THR A C 1
ATOM 709 O O . THR A 1 95 ? -7.484 6.652 0.32 1 92.25 95 THR A O 1
ATOM 712 N N . PHE A 1 96 ? -7.535 6.055 2.453 1 92.81 96 PHE A N 1
ATOM 713 C CA . PHE A 1 96 ? -7.633 4.645 2.09 1 92.81 96 PHE A CA 1
ATOM 714 C C . PHE A 1 96 ? -9.008 4.324 1.525 1 92.81 96 PHE A C 1
ATOM 716 O O . PHE A 1 96 ? -9.148 3.434 0.686 1 92.81 96 PHE A O 1
ATOM 723 N N . MET A 1 97 ? -9.992 5.117 1.846 1 84.25 97 MET A N 1
ATOM 724 C CA . MET A 1 97 ? -11.289 4.941 1.193 1 84.25 97 MET A CA 1
ATOM 725 C C . MET A 1 97 ? -11.172 5.156 -0.312 1 84.25 97 MET A C 1
ATOM 727 O O . MET A 1 97 ? -11.828 4.469 -1.094 1 84.25 97 MET A O 1
ATOM 731 N N . ALA A 1 98 ? -10.359 6.07 -0.656 1 85.5 98 ALA A N 1
ATOM 732 C CA . ALA A 1 98 ? -10.164 6.34 -2.078 1 85.5 98 ALA A CA 1
ATOM 733 C C . ALA A 1 98 ? -9.219 5.32 -2.703 1 85.5 98 ALA A C 1
ATOM 735 O O . ALA A 1 98 ? -9.453 4.84 -3.812 1 85.5 98 ALA A O 1
ATOM 736 N N . VAL A 1 99 ? -8.18 4.953 -2.018 1 93.31 99 VAL A N 1
ATOM 737 C CA . VAL A 1 99 ? -7.18 3.992 -2.473 1 93.31 99 VAL A CA 1
ATOM 738 C C . VAL A 1 99 ? -7.852 2.656 -2.779 1 93.31 99 VAL A C 1
ATOM 740 O O . VAL A 1 99 ? -7.527 2.006 -3.777 1 93.31 99 VAL A O 1
ATOM 743 N N . ILE A 1 100 ? -8.773 2.289 -2.023 1 88.19 100 ILE A N 1
ATOM 744 C CA . ILE A 1 100 ? -9.453 1 -2.086 1 88.19 100 ILE A CA 1
ATOM 745 C C . ILE A 1 100 ? -10.172 0.861 -3.424 1 88.19 100 ILE A C 1
ATOM 747 O O . ILE A 1 100 ? -10.156 -0.209 -4.035 1 88.19 100 ILE A O 1
ATOM 751 N N . ILE A 1 101 ? -10.719 1.871 -3.885 1 83.81 101 ILE A N 1
ATOM 752 C CA . ILE A 1 101 ? -11.43 1.84 -5.16 1 83.81 101 ILE A CA 1
ATOM 753 C C . ILE A 1 101 ? -10.461 1.469 -6.281 1 83.81 101 ILE A C 1
ATOM 755 O O . ILE A 1 101 ? -10.75 0.592 -7.098 1 83.81 101 ILE A O 1
ATOM 759 N N . GLY A 1 102 ? -9.383 2.104 -6.277 1 89.81 102 GLY A N 1
ATOM 760 C CA . GLY A 1 102 ? -8.375 1.8 -7.281 1 89.81 102 GLY A CA 1
ATOM 761 C C . GLY A 1 102 ? -7.848 0.382 -7.184 1 89.81 102 GLY A C 1
ATOM 762 O O . GLY A 1 102 ? -7.699 -0.301 -8.203 1 89.81 102 GLY A O 1
ATOM 763 N N . GLN A 1 103 ? -7.633 -0.059 -5.98 1 94.25 103 GLN A N 1
ATOM 764 C CA . GLN A 1 103 ? -7.102 -1.396 -5.738 1 94.25 103 GLN A CA 1
ATOM 765 C C . GLN A 1 103 ? -8.078 -2.471 -6.215 1 94.25 103 GLN A C 1
ATOM 767 O O . GLN A 1 103 ? -7.676 -3.426 -6.883 1 94.25 103 GLN A O 1
ATOM 772 N N . ILE A 1 104 ? -9.281 -2.297 -5.891 1 87.25 104 ILE A N 1
ATOM 773 C CA . ILE A 1 104 ? -10.258 -3.334 -6.191 1 87.25 104 ILE A CA 1
ATOM 774 C C . ILE A 1 104 ? -10.57 -3.342 -7.688 1 87.25 104 ILE A C 1
ATOM 776 O O . ILE A 1 104 ? -10.633 -4.406 -8.305 1 87.25 104 ILE A O 1
ATOM 780 N N . LEU A 1 105 ? -10.797 -2.178 -8.25 1 89.25 105 LEU A N 1
ATOM 781 C CA . LEU A 1 105 ? -11.117 -2.102 -9.672 1 89.25 105 LEU A CA 1
ATOM 782 C C . LEU A 1 105 ? -9.992 -2.693 -10.516 1 89.25 105 LEU A C 1
ATOM 784 O O . LEU A 1 105 ? -10.234 -3.578 -11.344 1 89.25 105 LEU A O 1
ATOM 788 N N . VAL A 1 106 ? -8.844 -2.26 -10.312 1 95.25 106 VAL A N 1
ATOM 789 C CA . VAL A 1 106 ? -7.707 -2.721 -11.109 1 95.25 106 VAL A CA 1
ATOM 790 C C . VAL A 1 106 ? -7.395 -4.176 -10.766 1 95.25 106 VAL A C 1
ATOM 792 O O . VAL A 1 106 ? -7.094 -4.977 -11.648 1 95.25 106 VAL A O 1
ATOM 795 N N . GLY A 1 107 ? -7.523 -4.504 -9.445 1 94.69 107 GLY A N 1
ATOM 796 C CA . GLY A 1 107 ? -7.336 -5.891 -9.055 1 94.69 107 GLY A CA 1
ATOM 797 C C . GLY A 1 107 ? -8.312 -6.84 -9.727 1 94.69 107 GLY A C 1
ATOM 798 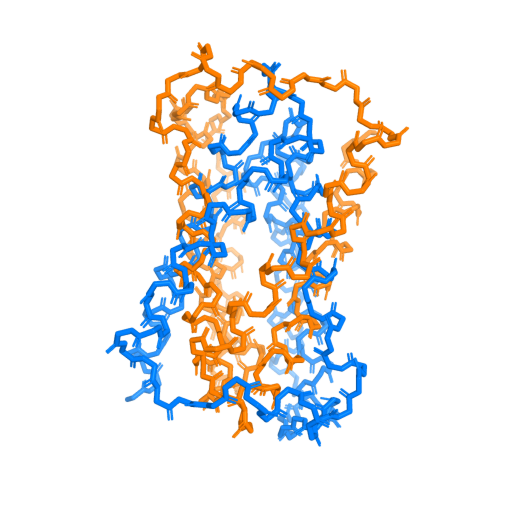O O . GLY A 1 107 ? -7.922 -7.914 -10.188 1 94.69 107 GLY A O 1
ATOM 799 N N . ALA A 1 108 ? -9.523 -6.457 -9.781 1 90.38 108 ALA A N 1
ATOM 800 C CA . ALA A 1 108 ? -10.547 -7.273 -10.43 1 90.38 108 ALA A CA 1
ATOM 801 C C . ALA A 1 108 ? -10.273 -7.41 -11.922 1 90.38 108 ALA A C 1
ATOM 803 O O . ALA A 1 108 ? -10.461 -8.484 -12.5 1 90.38 108 ALA A O 1
ATOM 804 N N . VAL A 1 109 ? -9.867 -6.355 -12.555 1 94.44 109 VAL A N 1
ATOM 805 C CA . VAL A 1 109 ? -9.555 -6.383 -13.977 1 94.44 109 VAL A CA 1
ATOM 806 C C . VAL A 1 109 ? -8.367 -7.312 -14.227 1 94.44 109 VAL A C 1
ATOM 808 O O . VAL A 1 109 ? -8.391 -8.133 -15.141 1 94.44 109 VAL A O 1
ATOM 811 N N . ILE A 1 110 ? -7.387 -7.211 -13.414 1 96.19 110 ILE A N 1
ATOM 812 C CA . ILE A 1 110 ? -6.203 -8.055 -13.523 1 96.19 110 ILE A CA 1
ATOM 813 C C . ILE A 1 110 ? -6.602 -9.523 -13.391 1 96.19 110 ILE A C 1
ATOM 815 O O . ILE A 1 110 ? -6.215 -10.359 -14.219 1 96.19 110 ILE A O 1
ATOM 819 N N . ASP A 1 111 ? -7.402 -9.781 -12.422 1 92.81 111 ASP A N 1
ATOM 820 C CA . ASP A 1 111 ? -7.809 -11.164 -12.172 1 92.81 111 ASP A CA 1
ATOM 821 C C . ASP A 1 111 ? -8.727 -11.68 -13.273 1 92.81 111 ASP A C 1
ATOM 823 O O . ASP A 1 111 ? -8.648 -12.852 -13.656 1 92.81 111 ASP A O 1
ATOM 827 N N . HIS A 1 112 ? -9.562 -10.828 -13.781 1 92.56 112 HIS A N 1
ATOM 828 C CA . HIS A 1 112 ? -10.531 -11.242 -14.797 1 92.56 112 HIS A CA 1
ATOM 829 C C . HIS A 1 112 ? -9.836 -11.602 -16.109 1 92.56 112 HIS A C 1
ATOM 831 O O . HIS A 1 112 ? -10.203 -12.586 -16.75 1 92.56 112 HIS A O 1
ATOM 837 N N . PHE A 1 113 ? -8.867 -10.875 -16.5 1 95.44 113 PHE A N 1
ATOM 838 C CA . PHE A 1 113 ? -8.227 -11.07 -17.797 1 95.44 113 PHE A CA 1
ATOM 839 C C . PHE A 1 113 ? -6.898 -11.797 -17.641 1 95.44 113 PHE A C 1
ATOM 841 O O . PHE A 1 113 ? -6.258 -12.148 -18.641 1 95.44 113 PHE A O 1
ATOM 848 N N . GLY A 1 114 ? -6.48 -12.016 -16.406 1 94.44 114 GLY A N 1
ATOM 849 C CA . GLY A 1 114 ? -5.18 -12.617 -16.172 1 94.44 114 GLY A CA 1
ATOM 850 C C . GLY A 1 114 ? -4.027 -11.766 -16.656 1 94.44 114 GLY A C 1
ATOM 851 O O . GLY A 1 114 ? -3.102 -12.266 -17.297 1 94.44 114 GLY A O 1
ATOM 852 N N . LEU A 1 115 ? -4.16 -10.492 -16.422 1 94 115 LEU A N 1
ATOM 853 C CA . LEU A 1 115 ? -3.154 -9.562 -16.922 1 94 115 LEU A CA 1
ATOM 854 C C . LEU A 1 115 ? -1.815 -9.781 -16.219 1 94 115 LEU A C 1
ATOM 856 O O . LEU A 1 115 ? -1.773 -10.242 -15.078 1 94 115 LEU A O 1
ATOM 860 N N . PHE A 1 116 ? -0.682 -9.492 -16.891 1 92.06 116 PHE A N 1
ATOM 861 C CA . PHE A 1 116 ? 0.681 -9.562 -16.375 1 92.06 116 PHE A CA 1
ATOM 862 C C . PHE A 1 116 ? 1.035 -10.992 -15.969 1 92.06 116 PHE A C 1
ATOM 864 O O . PHE A 1 116 ? 1.747 -11.211 -14.984 1 92.06 116 PHE A O 1
ATOM 871 N N . GLY A 1 117 ? 0.371 -11.984 -16.609 1 87.06 117 GLY A N 1
ATOM 872 C CA . GLY A 1 117 ? 0.722 -13.383 -16.391 1 87.06 117 GLY A CA 1
ATOM 873 C C . GLY A 1 117 ? -0.026 -14.008 -15.227 1 87.06 117 GLY A C 1
ATOM 874 O O . GLY A 1 117 ? 0.358 -15.07 -14.742 1 87.06 117 GLY A O 1
ATOM 875 N N . GLY A 1 118 ? -1.032 -13.367 -14.828 1 88.38 118 GLY A N 1
ATOM 876 C CA . GLY A 1 118 ? -1.8 -13.867 -13.695 1 88.38 118 GLY A CA 1
ATOM 877 C C . GLY A 1 118 ? -2.824 -14.914 -14.094 1 88.38 118 GLY A C 1
ATOM 878 O O . GLY A 1 118 ? -3.047 -15.156 -15.281 1 88.38 118 GLY A O 1
ATOM 879 N N . VAL A 1 119 ? -3.363 -15.586 -13.078 1 88.81 119 VAL A N 1
ATOM 880 C CA . VAL A 1 119 ? -4.43 -16.562 -13.266 1 88.81 119 VAL A CA 1
ATOM 881 C C . VAL A 1 119 ? -5.762 -15.844 -13.461 1 88.81 119 VAL A C 1
ATOM 883 O O . VAL A 1 119 ? -6.02 -14.812 -12.828 1 88.81 119 VAL A O 1
ATOM 886 N N . VAL A 1 120 ? -6.566 -16.391 -14.367 1 91.5 120 VAL A N 1
ATOM 887 C CA . VAL A 1 120 ? -7.852 -15.773 -14.672 1 91.5 120 VAL A CA 1
ATOM 888 C C . VAL A 1 120 ? -8.883 -16.188 -13.625 1 91.5 120 VAL A C 1
ATOM 890 O O . VAL A 1 120 ? -9.117 -17.375 -13.406 1 91.5 120 VAL A O 1
ATOM 893 N N . TYR A 1 121 ? -9.422 -15.195 -12.945 1 86.94 121 TYR A N 1
ATOM 894 C CA . TYR A 1 121 ? -10.586 -15.305 -12.07 1 86.94 121 TYR A CA 1
ATOM 895 C C . TYR A 1 121 ? -11.727 -14.438 -12.578 1 86.94 121 TYR A C 1
ATOM 897 O O . TYR A 1 121 ? -11.812 -13.25 -12.25 1 86.94 121 TYR A O 1
ATOM 905 N N . PRO A 1 122 ? -12.664 -14.945 -13.289 1 90.31 122 PRO A N 1
ATOM 906 C CA . PRO A 1 122 ? -13.703 -14.141 -13.953 1 90.31 122 PRO A CA 1
ATOM 907 C C . PRO A 1 122 ? -14.586 -13.398 -12.953 1 90.31 122 PRO A C 1
ATOM 909 O O . PRO A 1 122 ? -14.883 -13.914 -11.875 1 90.31 122 PRO A O 1
ATOM 912 N N . ILE A 1 123 ? -14.906 -12.188 -13.367 1 88.94 123 ILE A N 1
ATOM 913 C CA . ILE A 1 123 ? -15.836 -11.375 -12.594 1 88.94 123 ILE A CA 1
ATOM 914 C C . ILE A 1 123 ? -17.266 -11.836 -12.867 1 88.94 123 ILE A C 1
ATOM 916 O O . ILE A 1 123 ? -17.641 -12.062 -14.023 1 88.94 123 ILE A O 1
ATOM 920 N N . ASN A 1 124 ? -18.031 -11.969 -11.797 1 91.25 124 ASN A N 1
ATOM 921 C CA . ASN A 1 124 ? -19.453 -12.305 -11.922 1 91.25 124 ASN A CA 1
ATOM 922 C C . ASN A 1 124 ? -20.344 -11.211 -11.344 1 91.25 124 ASN A C 1
ATOM 924 O O . ASN A 1 124 ? -19.844 -10.164 -10.906 1 91.25 124 ASN A O 1
ATOM 928 N N . MET A 1 125 ? -21.609 -11.375 -11.406 1 91.75 125 MET A N 1
ATOM 929 C CA . MET A 1 125 ? -22.562 -10.352 -11.008 1 91.75 125 MET A CA 1
ATOM 930 C C . MET A 1 125 ? -22.438 -10.047 -9.516 1 91.75 125 MET A C 1
ATOM 932 O O . MET A 1 125 ? -22.594 -8.898 -9.094 1 91.75 125 MET A O 1
ATOM 936 N N . THR A 1 126 ? -22.219 -10.984 -8.766 1 90.06 126 THR A N 1
ATOM 937 C CA . THR A 1 126 ? -22.047 -10.797 -7.332 1 90.06 126 THR A CA 1
ATOM 938 C C . THR A 1 126 ? -20.859 -9.891 -7.047 1 90.06 126 THR A C 1
ATOM 940 O O . THR A 1 126 ? -20.922 -9 -6.191 1 90.06 126 THR A O 1
ATOM 943 N N . LYS A 1 127 ? -19.797 -10.062 -7.738 1 86.12 127 LYS A N 1
ATOM 944 C CA . LYS A 1 127 ? -18.609 -9.211 -7.586 1 86.12 127 LYS A CA 1
ATOM 945 C C . LYS A 1 127 ? -18.906 -7.781 -8.023 1 86.12 127 LYS A C 1
ATOM 947 O O . LYS A 1 127 ? -18.422 -6.824 -7.422 1 86.12 127 LYS A O 1
ATOM 952 N N . LEU A 1 128 ? -19.719 -7.68 -9.016 1 90.06 128 LEU A N 1
ATOM 953 C CA . LEU A 1 128 ? -20.094 -6.348 -9.484 1 90.06 128 LEU A CA 1
ATOM 954 C C . LEU A 1 128 ? -20.922 -5.617 -8.43 1 90.06 128 LEU A C 1
ATOM 956 O O . LEU A 1 128 ? -20.734 -4.422 -8.211 1 90.06 128 LEU A O 1
ATOM 960 N N . ILE A 1 129 ? -21.797 -6.273 -7.812 1 90.69 129 ILE A N 1
ATOM 961 C CA . ILE A 1 129 ? -22.609 -5.699 -6.754 1 90.69 129 ILE A CA 1
ATOM 962 C C . ILE A 1 129 ? -21.734 -5.316 -5.566 1 90.69 129 ILE A C 1
ATOM 964 O O . ILE A 1 129 ? -21.906 -4.246 -4.98 1 90.69 129 ILE A O 1
ATOM 968 N N . ALA A 1 130 ? -20.875 -6.211 -5.273 1 83 130 ALA A N 1
ATOM 969 C CA . ALA A 1 130 ? -19.922 -5.934 -4.195 1 83 130 ALA A CA 1
ATOM 970 C C . ALA A 1 130 ? -19.141 -4.648 -4.465 1 83 130 ALA A C 1
ATOM 972 O O . ALA A 1 130 ? -19.016 -3.793 -3.586 1 83 130 ALA A O 1
ATOM 973 N N . LEU A 1 131 ? -18.641 -4.438 -5.633 1 84.06 131 LEU A N 1
ATOM 974 C CA . LEU A 1 131 ? -17.906 -3.242 -6.039 1 84.06 131 LEU A CA 1
ATOM 975 C C . LEU A 1 131 ? -18.781 -2 -5.91 1 84.06 131 LEU A C 1
ATOM 977 O O . LEU A 1 131 ? -18.328 -0.963 -5.426 1 84.06 131 LEU A O 1
ATOM 981 N N . ALA A 1 132 ? -19.969 -2.129 -6.305 1 88.75 132 ALA A N 1
ATOM 982 C CA . ALA A 1 132 ? -20.906 -1.016 -6.223 1 88.75 132 ALA A CA 1
ATOM 983 C C . ALA A 1 132 ? -21.141 -0.594 -4.773 1 88.75 132 ALA A C 1
ATOM 985 O O . ALA A 1 132 ? -21.172 0.6 -4.465 1 88.75 132 ALA A O 1
ATOM 986 N N . LEU A 1 133 ? -21.312 -1.518 -3.922 1 85 133 LEU A N 1
ATOM 987 C CA . LEU A 1 133 ? -21.484 -1.229 -2.502 1 85 133 LEU A CA 1
ATOM 988 C C . LEU A 1 133 ? -20.266 -0.502 -1.941 1 85 133 LEU A C 1
ATOM 990 O O . LEU A 1 133 ? -20.406 0.441 -1.16 1 85 133 LEU A O 1
ATOM 994 N N . MET A 1 134 ? -19.125 -0.919 -2.342 1 80.94 134 MET A N 1
ATOM 995 C CA . MET A 1 134 ? -17.891 -0.292 -1.874 1 80.94 134 MET A CA 1
ATOM 996 C C . MET A 1 134 ? -17.797 1.152 -2.355 1 80.94 134 MET A C 1
ATOM 998 O O . MET A 1 134 ? -17.406 2.041 -1.597 1 80.94 134 MET A O 1
ATOM 1002 N N . PHE A 1 135 ? -18.219 1.41 -3.539 1 83.88 135 PHE A N 1
ATOM 1003 C CA . PHE A 1 135 ? -18.203 2.76 -4.09 1 83.88 135 PHE A CA 1
ATOM 1004 C C . PHE A 1 135 ? -19.156 3.668 -3.33 1 83.88 135 PHE A C 1
ATOM 1006 O O . PHE A 1 135 ? -18.844 4.824 -3.047 1 83.88 135 PHE A O 1
ATOM 1013 N N . VAL A 1 136 ? -20.297 3.137 -3.029 1 86.44 136 VAL A N 1
ATOM 1014 C CA . VAL A 1 136 ? -21.281 3.904 -2.258 1 86.44 136 VAL A CA 1
ATOM 1015 C C . VAL A 1 136 ? -20.719 4.195 -0.865 1 86.44 136 VAL A C 1
ATOM 1017 O O . VAL A 1 136 ? -20.875 5.301 -0.347 1 86.44 136 VAL A O 1
ATOM 1020 N N . GLY A 1 137 ? -20.109 3.211 -0.27 1 81 137 GLY A N 1
ATOM 1021 C CA . GLY A 1 137 ? -19.469 3.402 1.025 1 81 137 GLY A CA 1
ATOM 1022 C C . GLY A 1 137 ? -18.406 4.48 1.013 1 81 137 GLY A C 1
ATOM 1023 O O . GLY A 1 137 ? -18.375 5.344 1.891 1 81 137 GLY A O 1
ATOM 1024 N N . ILE A 1 138 ? -17.562 4.504 0.072 1 77.44 138 ILE A N 1
ATOM 1025 C CA . ILE A 1 138 ? -16.5 5.488 -0.064 1 77.44 138 ILE A CA 1
ATOM 1026 C C . ILE A 1 138 ? -17.094 6.883 -0.238 1 77.44 138 ILE A C 1
ATOM 1028 O O . ILE A 1 138 ? -16.625 7.848 0.374 1 77.44 138 ILE A O 1
ATOM 1032 N N . TYR A 1 139 ? -18.078 6.988 -1.097 1 81.5 139 TYR A N 1
ATOM 1033 C CA . TYR A 1 139 ? -18.75 8.258 -1.329 1 81.5 139 TYR A CA 1
ATOM 1034 C C . TYR A 1 139 ? -19.344 8.805 -0.037 1 81.5 139 TYR A C 1
ATOM 1036 O O . TYR A 1 139 ? -19.172 9.984 0.285 1 81.5 139 TYR A O 1
ATOM 1044 N N . LEU A 1 140 ? -20.031 8.023 0.712 1 82.69 140 LEU A N 1
ATOM 1045 C CA . LEU A 1 140 ? -20.672 8.43 1.962 1 82.69 140 LEU A CA 1
ATOM 1046 C C . LEU A 1 140 ? -19.625 8.82 2.998 1 82.69 140 LEU A C 1
ATOM 1048 O O . LEU A 1 140 ? -19.812 9.789 3.742 1 82.69 140 LEU A O 1
ATOM 1052 N N . PHE A 1 141 ? -18.531 8.109 3.066 1 82 141 PHE A N 1
ATOM 1053 C CA . PHE A 1 141 ? -17.484 8.391 4.039 1 82 141 PHE A CA 1
ATOM 1054 C C . PHE A 1 141 ? -16.891 9.773 3.811 1 82 141 PHE A C 1
ATOM 1056 O O . PHE A 1 141 ? -16.656 10.523 4.762 1 82 141 PHE A O 1
ATOM 1063 N N . ASN A 1 142 ? -16.688 10.125 2.584 1 77.56 142 ASN A N 1
ATOM 1064 C CA . ASN A 1 142 ? -16.062 11.398 2.25 1 77.56 142 ASN A CA 1
ATOM 1065 C C . ASN A 1 142 ? -17.031 12.57 2.416 1 77.56 142 ASN A C 1
ATOM 1067 O O . ASN A 1 142 ? -16.609 13.703 2.662 1 77.56 142 ASN A O 1
ATOM 1071 N N . LYS A 1 143 ? -18.266 12.289 2.221 1 78.19 143 LYS A N 1
ATOM 1072 C CA . LYS A 1 143 ? -19.281 13.32 2.373 1 78.19 143 LYS A CA 1
ATOM 1073 C C . LYS A 1 143 ? -19.547 13.625 3.848 1 78.19 143 LYS A C 1
ATOM 1075 O O . LYS A 1 143 ? -19.969 14.727 4.195 1 78.19 143 LYS A O 1
ATOM 1080 N N . ALA A 1 144 ? -19.266 12.773 4.66 1 77.56 144 ALA A N 1
ATOM 1081 C CA . ALA A 1 144 ? -19.547 12.914 6.082 1 77.56 144 ALA A CA 1
ATOM 1082 C C . ALA A 1 144 ? -18.562 13.859 6.75 1 77.56 144 ALA A C 1
ATOM 1084 O O . ALA A 1 144 ? -17.391 13.898 6.379 1 77.56 144 ALA A O 1
ATOM 1085 N N . MET B 1 1 ? -10.727 20.562 -3.588 1 72.25 1 MET B N 1
ATOM 1086 C CA . MET B 1 1 ? -9.422 20.109 -3.121 1 72.25 1 MET B CA 1
ATOM 1087 C C . MET B 1 1 ? -9.492 18.672 -2.617 1 72.25 1 MET B C 1
ATOM 1089 O O . MET B 1 1 ? -8.734 17.812 -3.074 1 72.25 1 MET B O 1
ATOM 1093 N N . LYS B 1 2 ? -10.555 18.328 -1.874 1 77.44 2 LYS B N 1
ATOM 1094 C CA . LYS B 1 2 ? -10.695 16.984 -1.331 1 77.44 2 LYS B CA 1
ATOM 1095 C C . LYS B 1 2 ? -10.898 15.961 -2.445 1 77.44 2 LYS B C 1
ATOM 1097 O O . LYS B 1 2 ? -10.328 14.867 -2.402 1 77.44 2 LYS B O 1
ATOM 1102 N N . LEU B 1 3 ? -11.57 16.484 -3.541 1 78.5 3 LEU B N 1
ATOM 1103 C CA . LEU B 1 3 ? -11.875 15.57 -4.629 1 78.5 3 LEU B CA 1
ATOM 1104 C C . LEU B 1 3 ? -10.625 15.266 -5.449 1 78.5 3 LEU B C 1
ATOM 1106 O O . LEU B 1 3 ? -10.43 14.125 -5.891 1 78.5 3 LEU B O 1
ATOM 1110 N N . ILE B 1 4 ? -9.836 16.188 -5.664 1 88.31 4 ILE B N 1
ATOM 1111 C CA . ILE B 1 4 ? -8.594 16.016 -6.418 1 88.31 4 ILE B CA 1
ATOM 1112 C C . ILE B 1 4 ? -7.66 15.062 -5.664 1 88.31 4 ILE B C 1
ATOM 1114 O O . ILE B 1 4 ? -7.059 14.172 -6.258 1 88.31 4 ILE B O 1
ATOM 1118 N N . ILE B 1 5 ? -7.625 15.211 -4.383 1 90.06 5 ILE B N 1
ATOM 1119 C CA . ILE B 1 5 ? -6.773 14.383 -3.541 1 90.06 5 ILE B CA 1
ATOM 1120 C C . ILE B 1 5 ? -7.293 12.945 -3.545 1 90.06 5 ILE B C 1
ATOM 1122 O O . ILE B 1 5 ? -6.512 11.992 -3.633 1 90.06 5 ILE B O 1
ATOM 1126 N N . ALA B 1 6 ? -8.578 12.859 -3.504 1 84.62 6 ALA B N 1
ATOM 1127 C CA . ALA B 1 6 ? -9.188 11.531 -3.543 1 84.62 6 ALA B CA 1
ATOM 1128 C C . ALA B 1 6 ? -8.898 10.836 -4.867 1 84.62 6 ALA B C 1
ATOM 1130 O O . ALA B 1 6 ? -8.656 9.625 -4.902 1 84.62 6 ALA B O 1
ATOM 1131 N N . PHE B 1 7 ? -8.922 11.586 -5.926 1 89.56 7 PHE B N 1
ATOM 1132 C CA . PHE B 1 7 ? -8.625 11.031 -7.238 1 89.56 7 PHE B CA 1
ATOM 1133 C C . PHE B 1 7 ? -7.176 10.578 -7.32 1 89.56 7 PHE B C 1
ATOM 1135 O O . PHE B 1 7 ? -6.879 9.516 -7.875 1 89.56 7 PHE B O 1
ATOM 1142 N N . LEU B 1 8 ? -6.316 11.352 -6.789 1 94.38 8 LEU B N 1
ATOM 1143 C CA . LEU B 1 8 ? -4.902 10.984 -6.746 1 94.38 8 LEU B CA 1
ATOM 1144 C C . LEU B 1 8 ? -4.695 9.711 -5.93 1 94.38 8 LEU B C 1
ATOM 1146 O O . LEU B 1 8 ? -3.932 8.828 -6.328 1 94.38 8 LEU B O 1
ATOM 1150 N N . ALA B 1 9 ? -5.379 9.633 -4.816 1 94 9 ALA B N 1
ATOM 1151 C CA . ALA B 1 9 ? -5.289 8.445 -3.971 1 94 9 ALA B CA 1
ATOM 1152 C C . ALA B 1 9 ? -5.812 7.211 -4.699 1 94 9 ALA B C 1
ATOM 1154 O O . ALA B 1 9 ? -5.266 6.117 -4.551 1 94 9 ALA B O 1
ATOM 1155 N N . LEU B 1 10 ? -6.863 7.414 -5.473 1 90 10 LEU B N 1
ATOM 1156 C CA . LEU B 1 10 ? -7.398 6.336 -6.297 1 90 10 LEU B CA 1
ATOM 1157 C C . LEU B 1 10 ? -6.352 5.844 -7.293 1 90 10 LEU B C 1
ATOM 1159 O O . LEU B 1 10 ? -6.176 4.633 -7.469 1 90 10 LEU B O 1
ATOM 1163 N N . ILE B 1 11 ? -5.676 6.707 -7.93 1 96.31 11 ILE B N 1
ATOM 1164 C CA . ILE B 1 11 ? -4.621 6.359 -8.875 1 96.31 11 ILE B CA 1
ATOM 1165 C C . ILE B 1 11 ? -3.494 5.629 -8.148 1 96.31 11 ILE B C 1
ATOM 1167 O O . ILE B 1 11 ? -2.943 4.652 -8.664 1 96.31 11 ILE B O 1
ATOM 1171 N N . GLY B 1 12 ? -3.172 6.102 -6.98 1 97.56 12 GLY B N 1
ATOM 1172 C CA . GLY B 1 12 ? -2.197 5.398 -6.16 1 97.56 12 GLY B CA 1
ATOM 1173 C C . GLY B 1 12 ? -2.604 3.973 -5.844 1 97.56 12 GLY B C 1
ATOM 1174 O O . GLY B 1 12 ? -1.792 3.053 -5.953 1 97.56 12 GLY B O 1
ATOM 1175 N N . GLY B 1 13 ? -3.844 3.83 -5.461 1 96.38 13 GLY B N 1
ATOM 1176 C CA . GLY B 1 13 ? -4.363 2.496 -5.203 1 96.38 13 GLY B CA 1
ATOM 1177 C C . GLY B 1 13 ? -4.301 1.587 -6.418 1 96.38 13 GLY B C 1
ATOM 1178 O O . GLY B 1 13 ? -3.986 0.401 -6.297 1 96.38 13 GLY B O 1
ATOM 1179 N N . SER B 1 14 ? -4.578 2.129 -7.566 1 96.69 14 SER B N 1
ATOM 1180 C CA . SER B 1 14 ? -4.465 1.377 -8.812 1 96.69 14 SER B CA 1
ATOM 1181 C C . SER B 1 14 ? -3.029 0.92 -9.055 1 96.69 14 SER B C 1
ATOM 1183 O O . SER B 1 14 ? -2.795 -0.223 -9.453 1 96.69 14 SER B O 1
ATOM 1185 N N . ALA B 1 15 ? -2.125 1.804 -8.805 1 98.25 15 ALA B N 1
ATOM 1186 C CA . ALA B 1 15 ? -0.71 1.478 -8.953 1 98.25 15 ALA B CA 1
ATOM 1187 C C . ALA B 1 15 ? -0.308 0.335 -8.023 1 98.25 15 ALA B C 1
ATOM 1189 O O . ALA B 1 15 ? 0.473 -0.539 -8.406 1 98.25 15 ALA B O 1
ATOM 1190 N N . VAL B 1 16 ? -0.855 0.315 -6.852 1 97.81 16 VAL B N 1
ATOM 1191 C CA . VAL B 1 16 ? -0.531 -0.722 -5.875 1 97.81 16 VAL B CA 1
ATOM 1192 C C . VAL B 1 16 ? -1.058 -2.07 -6.363 1 97.81 16 VAL B C 1
ATOM 1194 O O . VAL B 1 16 ? -0.391 -3.096 -6.207 1 97.81 16 VAL B O 1
ATOM 1197 N N . ALA B 1 17 ? -2.244 -2.07 -6.875 1 97.31 17 ALA B N 1
ATOM 1198 C CA . ALA B 1 17 ? -2.799 -3.312 -7.41 1 97.31 17 ALA B CA 1
ATOM 1199 C C . ALA B 1 17 ? -1.927 -3.863 -8.531 1 97.31 17 ALA B C 1
ATOM 1201 O O . ALA B 1 17 ? -1.636 -5.062 -8.57 1 97.31 17 ALA B O 1
ATOM 1202 N N . ILE B 1 18 ? -1.482 -3.01 -9.43 1 97.81 18 ILE B N 1
ATOM 1203 C CA . ILE B 1 18 ? -0.615 -3.418 -10.531 1 97.81 18 ILE B CA 1
ATOM 1204 C C . ILE B 1 18 ? 0.725 -3.9 -9.977 1 97.81 18 ILE B C 1
ATOM 1206 O O . ILE B 1 18 ? 1.221 -4.961 -10.375 1 97.81 18 ILE B O 1
ATOM 1210 N N . GLN B 1 19 ? 1.252 -3.127 -9.07 1 98 19 GLN B N 1
ATOM 1211 C CA . GLN B 1 19 ? 2.504 -3.5 -8.422 1 98 19 GLN B CA 1
ATOM 1212 C C . GLN B 1 19 ? 2.408 -4.891 -7.805 1 98 19 GLN B C 1
ATOM 1214 O O . GLN B 1 19 ? 3.355 -5.68 -7.883 1 98 19 GLN B O 1
ATOM 1219 N N . SER B 1 20 ? 1.276 -5.18 -7.141 1 97.81 20 SER B N 1
ATOM 1220 C CA . SER B 1 20 ? 1.11 -6.445 -6.43 1 97.81 20 SER B CA 1
ATOM 1221 C C . SER B 1 20 ? 1.162 -7.629 -7.391 1 97.81 20 SER B C 1
ATOM 1223 O O . SER B 1 20 ? 1.781 -8.648 -7.094 1 97.81 20 SER B O 1
ATOM 1225 N N . GLN B 1 21 ? 0.548 -7.449 -8.516 1 97.44 21 GLN B N 1
ATOM 1226 C CA . GLN B 1 21 ? 0.587 -8.508 -9.516 1 97.44 21 GLN B CA 1
ATOM 1227 C C . GLN B 1 21 ? 1.989 -8.664 -10.102 1 97.44 21 GLN B C 1
ATOM 1229 O O . GLN B 1 21 ? 2.475 -9.789 -10.273 1 97.44 21 GLN B O 1
ATOM 1234 N N . ILE B 1 22 ? 2.611 -7.605 -10.445 1 97.75 22 ILE B N 1
ATOM 1235 C CA . ILE B 1 22 ? 3.943 -7.617 -11.039 1 97.75 22 ILE B CA 1
ATOM 1236 C C . ILE B 1 22 ? 4.938 -8.242 -10.062 1 97.75 22 ILE B C 1
ATOM 1238 O O . ILE B 1 22 ? 5.742 -9.094 -10.445 1 97.75 22 ILE B O 1
ATOM 1242 N N . ASN B 1 23 ? 4.855 -7.871 -8.82 1 97.88 23 ASN B N 1
ATOM 1243 C CA . ASN B 1 23 ? 5.766 -8.406 -7.816 1 97.88 23 ASN B CA 1
ATOM 1244 C C . ASN B 1 23 ? 5.535 -9.898 -7.598 1 97.88 23 ASN B C 1
ATOM 1246 O O . ASN B 1 23 ? 6.48 -10.648 -7.348 1 97.88 23 ASN B O 1
ATOM 1250 N N . ALA B 1 24 ? 4.293 -10.258 -7.602 1 97.5 24 ALA B N 1
ATOM 1251 C CA . ALA B 1 24 ? 3.984 -11.68 -7.461 1 97.5 24 ALA B CA 1
ATOM 1252 C C . ALA B 1 24 ? 4.602 -12.492 -8.594 1 97.5 24 ALA B C 1
ATOM 1254 O O . ALA B 1 24 ? 5.234 -13.523 -8.359 1 97.5 24 ALA B O 1
ATOM 1255 N N . LEU B 1 25 ? 4.41 -11.977 -9.797 1 96.56 25 LE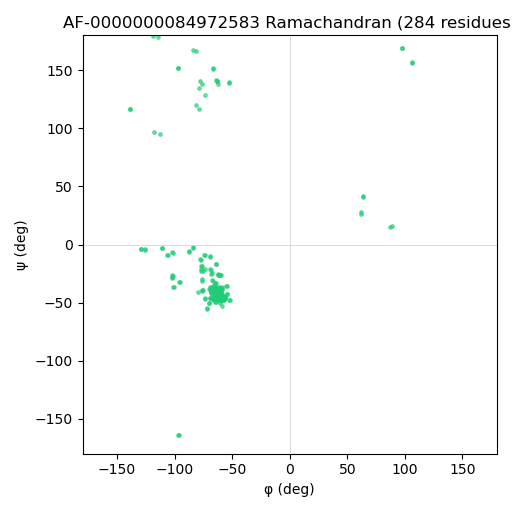U B N 1
ATOM 1256 C CA . LEU B 1 25 ? 5.008 -12.633 -10.961 1 96.56 25 LEU B CA 1
ATOM 1257 C C . LEU B 1 25 ? 6.527 -12.648 -10.852 1 96.56 25 LEU B C 1
ATOM 1259 O O . LEU B 1 25 ? 7.16 -13.68 -11.102 1 96.56 25 LEU B O 1
ATOM 1263 N N . PHE B 1 26 ? 7.102 -11.531 -10.516 1 97.38 26 PHE B N 1
ATOM 1264 C CA . PHE B 1 26 ? 8.539 -11.352 -10.328 1 97.38 26 PHE B CA 1
ATOM 1265 C C . PHE B 1 26 ? 9.086 -12.352 -9.32 1 97.38 26 PHE B C 1
ATOM 1267 O O . PHE B 1 26 ? 10.164 -12.914 -9.523 1 97.38 26 PHE B O 1
ATOM 1274 N N . SER B 1 27 ? 8.305 -12.656 -8.305 1 97.69 27 SER B N 1
ATOM 1275 C CA . SER B 1 27 ? 8.773 -13.484 -7.195 1 97.69 27 SER B CA 1
ATOM 1276 C C . SER B 1 27 ? 8.82 -14.961 -7.586 1 97.69 27 SER B C 1
ATOM 1278 O O . SER B 1 27 ? 9.469 -15.766 -6.914 1 97.69 27 SER B O 1
ATOM 1280 N N . LYS B 1 28 ? 8.133 -15.336 -8.617 1 96.25 28 LYS B N 1
ATOM 1281 C CA . LYS B 1 28 ? 8.094 -16.734 -9.031 1 96.25 28 LYS B CA 1
ATOM 1282 C C . LYS B 1 28 ? 9.477 -17.219 -9.469 1 96.25 28 LYS B C 1
ATOM 1284 O O . LYS B 1 28 ? 9.82 -18.391 -9.266 1 96.25 28 LYS B O 1
ATOM 1289 N N . LYS B 1 29 ? 10.227 -16.344 -10.039 1 96.31 29 LYS B N 1
ATOM 1290 C CA . LYS B 1 29 ? 11.555 -16.719 -10.523 1 96.31 29 LYS B CA 1
ATOM 1291 C C . LYS B 1 29 ? 12.648 -16.234 -9.578 1 96.31 29 LYS B C 1
ATOM 1293 O O . LYS B 1 29 ? 13.695 -16.875 -9.453 1 96.31 29 LYS B O 1
ATOM 1298 N N . VAL B 1 30 ? 12.398 -15.188 -8.883 1 98.12 30 VAL B N 1
ATOM 1299 C CA . VAL B 1 30 ? 13.469 -14.531 -8.141 1 98.12 30 VAL B CA 1
ATOM 1300 C C . VAL B 1 30 ? 13.367 -14.891 -6.664 1 98.12 30 VAL B C 1
ATOM 1302 O O . VAL B 1 30 ? 14.375 -14.898 -5.953 1 98.12 30 VAL B O 1
ATOM 1305 N N . GLY B 1 31 ? 12.188 -15.203 -6.223 1 98.12 31 GLY B N 1
ATOM 1306 C CA . GLY B 1 31 ? 11.93 -15.406 -4.809 1 98.12 31 GLY B CA 1
ATOM 1307 C C . GLY B 1 31 ? 11.156 -14.273 -4.168 1 98.12 31 GLY B C 1
ATOM 1308 O O . GLY B 1 31 ? 11.219 -13.133 -4.629 1 98.12 31 GLY B O 1
ATOM 1309 N N . VAL B 1 32 ? 10.477 -14.594 -3.053 1 98.25 32 VAL B N 1
ATOM 1310 C CA . VAL B 1 32 ? 9.57 -13.648 -2.418 1 98.25 32 VAL B CA 1
ATOM 1311 C C . VAL B 1 32 ? 10.375 -12.531 -1.754 1 98.25 32 VAL B C 1
ATOM 1313 O O . VAL B 1 32 ? 10.203 -11.352 -2.088 1 98.25 32 VAL B O 1
ATOM 1316 N N . LEU B 1 33 ? 11.305 -12.867 -0.878 1 98.62 33 LEU B N 1
ATOM 1317 C CA . LEU B 1 33 ? 1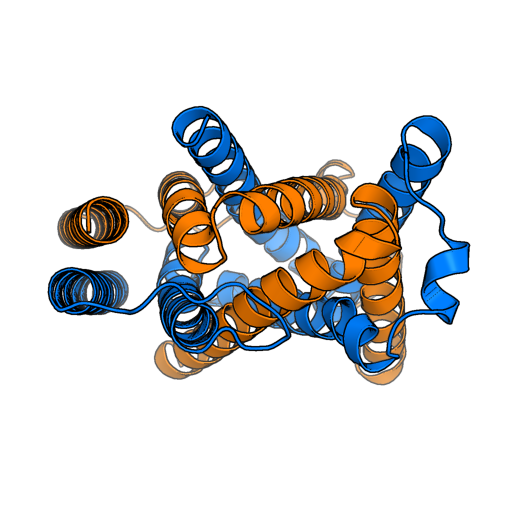2.078 -11.859 -0.16 1 98.62 33 LEU B CA 1
ATOM 1318 C C . LEU B 1 33 ? 12.992 -11.094 -1.113 1 98.62 33 LEU B C 1
ATOM 1320 O O . LEU B 1 33 ? 13.156 -9.883 -0.987 1 98.62 33 LEU B O 1
ATOM 1324 N N . GLU B 1 34 ? 13.523 -11.805 -2.074 1 98.62 34 GLU B N 1
ATOM 1325 C CA . GLU B 1 34 ? 14.43 -11.195 -3.045 1 98.62 34 GLU B CA 1
ATOM 1326 C C . GLU B 1 34 ? 13.688 -10.195 -3.93 1 98.62 34 GLU B C 1
ATOM 1328 O O . GLU B 1 34 ? 14.18 -9.094 -4.18 1 98.62 34 GLU B O 1
ATOM 1333 N N . SER B 1 35 ? 12.539 -10.609 -4.406 1 98.5 35 SER B N 1
ATOM 1334 C CA . SER B 1 35 ? 11.75 -9.719 -5.246 1 98.5 35 SER B CA 1
ATOM 1335 C C . SER B 1 35 ? 11.32 -8.477 -4.48 1 98.5 35 SER B C 1
ATOM 1337 O O . SER B 1 35 ? 11.359 -7.363 -5.012 1 98.5 35 SER B O 1
ATOM 1339 N N . ALA B 1 36 ? 10.891 -8.664 -3.219 1 98.62 36 ALA B N 1
ATOM 1340 C CA . ALA B 1 36 ? 10.539 -7.527 -2.371 1 98.62 36 ALA B CA 1
ATOM 1341 C C . ALA B 1 36 ? 11.727 -6.586 -2.189 1 98.62 36 ALA B C 1
ATOM 1343 O O . ALA B 1 36 ? 11.57 -5.363 -2.242 1 98.62 36 ALA B O 1
ATOM 1344 N N . THR B 1 37 ? 12.898 -7.156 -1.975 1 98.75 37 THR B N 1
ATOM 1345 C CA . THR B 1 37 ? 14.117 -6.371 -1.807 1 98.75 37 THR B CA 1
ATOM 1346 C C . THR B 1 37 ? 14.398 -5.531 -3.049 1 98.75 37 THR B C 1
ATOM 1348 O O . THR B 1 37 ? 14.672 -4.336 -2.947 1 98.75 37 THR B O 1
ATOM 1351 N N . VAL B 1 38 ? 14.32 -6.168 -4.168 1 98.62 38 VAL B N 1
ATOM 1352 C CA . VAL B 1 38 ? 14.602 -5.477 -5.422 1 98.62 38 VAL B CA 1
ATOM 1353 C C . VAL B 1 38 ? 13.562 -4.371 -5.645 1 98.62 38 VAL B C 1
ATOM 1355 O O . VAL B 1 38 ? 13.914 -3.252 -6.02 1 98.62 38 VAL B O 1
ATOM 1358 N N . SER B 1 39 ? 12.328 -4.629 -5.402 1 98.5 39 SER B N 1
ATOM 1359 C CA . SER B 1 39 ? 11.258 -3.645 -5.582 1 98.5 39 SER B CA 1
ATOM 1360 C C . SER B 1 39 ? 11.477 -2.428 -4.691 1 98.5 39 SER B C 1
ATOM 1362 O O . SER B 1 39 ? 11.43 -1.289 -5.16 1 98.5 39 SER B O 1
ATOM 1364 N N . PHE B 1 40 ? 11.781 -2.646 -3.426 1 98.75 40 PHE B N 1
ATOM 1365 C CA . PHE B 1 40 ? 12.016 -1.538 -2.506 1 98.75 40 PHE B CA 1
ATOM 1366 C C . PHE B 1 40 ? 13.281 -0.777 -2.887 1 98.75 40 PHE B C 1
ATOM 1368 O O . PHE B 1 40 ? 13.344 0.445 -2.736 1 98.75 40 PHE B O 1
ATOM 1375 N N . THR B 1 41 ? 14.281 -1.487 -3.352 1 98.69 41 THR B N 1
ATOM 1376 C CA . THR B 1 41 ? 15.523 -0.842 -3.752 1 98.69 41 THR B CA 1
ATOM 1377 C C . THR B 1 41 ? 15.312 0.04 -4.977 1 98.69 41 THR B C 1
ATOM 1379 O O . THR B 1 41 ? 15.773 1.181 -5.02 1 98.69 41 THR B O 1
ATOM 1382 N N . VAL B 1 42 ? 14.641 -0.514 -5.957 1 98.62 42 VAL B N 1
ATOM 1383 C CA . VAL B 1 42 ? 14.328 0.259 -7.156 1 98.62 42 VAL B CA 1
ATOM 1384 C C . VAL B 1 42 ? 13.508 1.488 -6.781 1 98.62 42 VAL B C 1
ATOM 1386 O O . VAL B 1 42 ? 13.781 2.596 -7.25 1 98.62 42 VAL B O 1
ATOM 1389 N N . GLY B 1 43 ? 12.516 1.288 -5.906 1 98.62 43 GLY B N 1
ATOM 1390 C CA . GLY B 1 43 ? 11.727 2.41 -5.43 1 98.62 43 GLY B CA 1
ATOM 1391 C C . GLY B 1 43 ? 12.547 3.436 -4.668 1 98.62 43 GLY B C 1
ATOM 1392 O O . GLY B 1 43 ? 12.391 4.641 -4.879 1 98.62 43 GLY B O 1
ATOM 1393 N N . ALA B 1 44 ? 13.398 2.992 -3.848 1 98.69 44 ALA B N 1
ATOM 1394 C CA . ALA B 1 44 ? 14.25 3.885 -3.061 1 98.69 44 ALA B CA 1
ATOM 1395 C C . ALA B 1 44 ? 15.156 4.719 -3.961 1 98.69 44 ALA B C 1
ATOM 1397 O O . ALA B 1 44 ? 15.328 5.918 -3.74 1 98.69 44 ALA B O 1
ATOM 1398 N N . LEU B 1 45 ? 15.734 4.059 -4.926 1 98.69 45 LEU B N 1
ATOM 1399 C CA . LEU B 1 45 ? 16.609 4.762 -5.848 1 98.69 45 LEU B CA 1
ATOM 1400 C C . LEU B 1 45 ? 15.852 5.82 -6.637 1 98.69 45 LEU B C 1
ATOM 1402 O O . LEU B 1 45 ? 16.328 6.945 -6.797 1 98.69 45 LEU B O 1
ATOM 1406 N N . ALA B 1 46 ? 14.727 5.477 -7.16 1 98.62 46 ALA B N 1
ATOM 1407 C CA . ALA B 1 46 ? 13.898 6.434 -7.891 1 98.62 46 ALA B CA 1
ATOM 1408 C C . ALA B 1 46 ? 13.531 7.621 -7.012 1 98.62 46 ALA B C 1
ATOM 1410 O O . ALA B 1 46 ? 13.609 8.773 -7.445 1 98.62 46 ALA B O 1
ATOM 1411 N N . LEU B 1 47 ? 13.148 7.355 -5.805 1 98.75 47 LEU B N 1
ATOM 1412 C CA . LEU B 1 47 ? 12.75 8.406 -4.875 1 98.75 47 LEU B CA 1
ATOM 1413 C C . LEU B 1 47 ? 13.945 9.289 -4.508 1 98.75 47 LEU B C 1
ATOM 1415 O O . LEU B 1 47 ? 13.797 10.5 -4.332 1 98.75 47 LEU B O 1
ATOM 1419 N N . PHE B 1 48 ? 15.055 8.609 -4.328 1 98.62 48 PHE B N 1
ATOM 1420 C CA . PHE B 1 48 ? 16.266 9.367 -4.035 1 98.62 48 PHE B CA 1
ATOM 1421 C C . PHE B 1 48 ? 16.547 10.375 -5.141 1 98.62 48 PHE B C 1
ATOM 1423 O O . PHE B 1 48 ? 16.828 11.547 -4.863 1 98.62 48 PHE B O 1
ATOM 1430 N N . PHE B 1 49 ? 16.469 9.906 -6.324 1 98.5 49 PHE B N 1
ATOM 1431 C CA . PHE B 1 49 ? 16.688 10.805 -7.449 1 98.5 49 PHE B CA 1
ATOM 1432 C C . PHE B 1 49 ? 15.648 11.914 -7.484 1 98.5 49 PHE B C 1
ATOM 1434 O O . PHE B 1 49 ? 15.977 13.078 -7.699 1 98.5 49 PHE B O 1
ATOM 1441 N N . LEU B 1 50 ? 14.414 11.578 -7.301 1 98.38 50 LEU B N 1
ATOM 1442 C CA . LEU B 1 50 ? 13.344 12.578 -7.285 1 98.38 50 LEU B CA 1
ATOM 1443 C C . LEU B 1 50 ? 13.555 13.578 -6.16 1 98.38 50 LEU B C 1
ATOM 1445 O O . LEU B 1 50 ? 13.344 14.781 -6.344 1 98.38 50 LEU B O 1
ATOM 1449 N N . ALA B 1 51 ? 13.922 13.047 -5.008 1 98.38 51 ALA B N 1
ATOM 1450 C CA . ALA B 1 51 ? 14.156 13.93 -3.871 1 98.38 51 ALA B CA 1
ATOM 1451 C C . ALA B 1 51 ? 15.328 14.867 -4.145 1 98.38 51 ALA B C 1
ATOM 1453 O O . ALA B 1 51 ? 15.312 16.031 -3.732 1 98.38 51 ALA B O 1
ATOM 1454 N N . PHE B 1 52 ? 16.359 14.328 -4.758 1 97.75 52 PHE B N 1
ATOM 1455 C CA . PHE B 1 52 ? 17.547 15.109 -5.062 1 97.75 52 PHE B CA 1
ATOM 1456 C C . PHE B 1 52 ? 17.203 16.266 -5.992 1 97.75 52 PHE B C 1
ATOM 1458 O O . PHE B 1 52 ? 17.703 17.375 -5.809 1 97.75 52 PHE B O 1
ATOM 1465 N N . PHE B 1 53 ? 16.359 16.094 -6.934 1 97.81 53 PHE B N 1
ATOM 1466 C CA . PHE B 1 53 ? 16.109 17.094 -7.949 1 97.81 53 PHE B CA 1
ATOM 1467 C C . PHE B 1 53 ? 14.891 17.938 -7.574 1 97.81 53 PHE B C 1
ATOM 1469 O O . PHE B 1 53 ? 14.82 19.125 -7.914 1 97.81 53 PHE B O 1
ATOM 1476 N N . PHE B 1 54 ? 13.945 17.375 -6.922 1 97.38 54 PHE B N 1
ATOM 1477 C CA . PHE B 1 54 ? 12.672 18.062 -6.762 1 97.38 54 PHE B CA 1
ATOM 1478 C C . PHE B 1 54 ? 12.289 18.156 -5.293 1 97.38 54 PHE B C 1
ATOM 1480 O O . PHE B 1 54 ? 11.258 18.734 -4.949 1 97.38 54 PHE B O 1
ATOM 1487 N N . GLY B 1 55 ? 13.086 17.562 -4.457 1 97.06 55 GLY B N 1
ATOM 1488 C CA . GLY B 1 55 ? 12.758 17.562 -3.041 1 97.06 55 GLY B CA 1
ATOM 1489 C C . GLY B 1 55 ? 12.734 18.953 -2.434 1 97.06 55 GLY B C 1
ATOM 1490 O O . GLY B 1 55 ? 13.492 19.828 -2.85 1 97.06 55 GLY B O 1
ATOM 1491 N N . LYS B 1 56 ? 11.836 19.219 -1.596 1 97.5 56 LYS B N 1
ATOM 1492 C CA . LYS B 1 56 ? 11.711 20.5 -0.909 1 97.5 56 LYS B CA 1
ATOM 1493 C C . LYS B 1 56 ? 12.039 20.375 0.576 1 97.5 56 LYS B C 1
ATOM 1495 O O . LYS B 1 56 ? 11.953 21.344 1.328 1 97.5 56 LYS B O 1
ATOM 1500 N N . GLY B 1 57 ? 12.312 19.141 0.983 1 97.69 57 GLY B N 1
ATOM 1501 C CA . GLY B 1 57 ? 12.641 18.875 2.375 1 97.69 57 GLY B CA 1
ATOM 1502 C C . GLY B 1 57 ? 14.133 18.797 2.639 1 97.69 57 GLY B C 1
ATOM 1503 O O . GLY B 1 57 ? 14.922 19.406 1.905 1 97.69 57 GLY B O 1
ATOM 1504 N N . ASN B 1 58 ? 14.469 18.234 3.807 1 97.75 58 ASN B N 1
ATOM 1505 C CA . ASN B 1 58 ? 15.859 18.125 4.23 1 97.75 58 ASN B CA 1
ATOM 1506 C C . ASN B 1 58 ? 16.141 16.766 4.875 1 97.75 58 ASN B C 1
ATOM 1508 O O . ASN B 1 58 ? 15.641 16.484 5.961 1 97.75 58 ASN B O 1
ATOM 1512 N N . PHE B 1 59 ? 17.031 16.016 4.215 1 97.69 59 PHE B N 1
ATOM 1513 C CA . PHE B 1 59 ? 17.375 14.688 4.707 1 97.69 59 PHE B CA 1
ATOM 1514 C C . PHE B 1 59 ? 18 14.773 6.098 1 97.69 59 PHE B C 1
ATOM 1516 O O . PHE B 1 59 ? 17.859 13.852 6.902 1 97.69 59 PHE B O 1
ATOM 1523 N N . LEU B 1 60 ? 18.609 15.867 6.453 1 97.38 60 LEU B N 1
ATOM 1524 C CA . LEU B 1 60 ? 19.281 16 7.738 1 97.38 60 LEU B CA 1
ATOM 1525 C C . LEU B 1 60 ? 18.266 16.031 8.883 1 97.38 60 LEU B C 1
ATOM 1527 O O . LEU B 1 60 ? 18.625 15.742 10.031 1 97.38 60 LEU B O 1
ATOM 1531 N N . ASN B 1 61 ? 17.078 16.359 8.547 1 97.62 61 ASN B N 1
ATOM 1532 C CA . ASN B 1 61 ? 16.047 16.406 9.57 1 97.62 61 ASN B CA 1
ATOM 1533 C C . ASN B 1 61 ? 15.695 15.008 10.078 1 97.62 61 ASN B C 1
ATOM 1535 O O . ASN B 1 61 ? 15.031 14.867 11.109 1 97.62 61 ASN B O 1
ATOM 1539 N N . VAL B 1 62 ? 16.172 13.977 9.43 1 97.06 62 VAL B N 1
ATOM 1540 C CA . VAL B 1 62 ? 15.953 12.602 9.875 1 97.06 62 VAL B CA 1
ATOM 1541 C C . VAL B 1 62 ? 16.547 12.406 11.266 1 97.06 62 VAL B C 1
ATOM 1543 O O . VAL B 1 62 ? 16.031 11.617 12.062 1 97.06 62 VAL B O 1
ATOM 1546 N N . PHE B 1 63 ? 17.531 13.195 11.562 1 97.06 63 PHE B N 1
ATOM 1547 C CA . PHE B 1 63 ? 18.234 13.055 12.828 1 97.06 63 PHE B CA 1
ATOM 1548 C C . PHE B 1 63 ? 17.547 13.859 13.922 1 97.06 63 PHE B C 1
ATOM 1550 O O . PHE B 1 63 ? 17.891 13.742 15.102 1 97.06 63 PHE B O 1
ATOM 1557 N N . THR B 1 64 ? 16.531 14.633 13.57 1 96.12 64 THR B N 1
ATOM 1558 C CA . THR B 1 64 ? 15.859 15.492 14.539 1 96.12 64 THR B CA 1
ATOM 1559 C C . THR B 1 64 ? 14.492 14.93 14.906 1 96.12 64 THR B C 1
ATOM 1561 O O . THR B 1 64 ? 13.852 15.414 15.844 1 96.12 64 THR B O 1
ATOM 1564 N N . VAL B 1 65 ? 14.047 13.945 14.227 1 95.38 65 VAL B N 1
ATOM 1565 C CA . VAL B 1 65 ? 12.734 13.359 14.5 1 95.38 65 VAL B CA 1
ATOM 1566 C C . VAL B 1 65 ? 12.898 12.133 15.398 1 95.38 65 VAL B C 1
ATOM 1568 O O . VAL B 1 65 ? 13.961 11.523 15.438 1 95.38 65 VAL B O 1
ATOM 1571 N N . PRO B 1 66 ? 11.883 11.789 16.219 1 96 66 PRO B N 1
ATOM 1572 C CA . PRO B 1 66 ? 11.945 10.555 17.016 1 96 66 PRO B CA 1
ATOM 1573 C C . PRO B 1 66 ? 12.242 9.328 16.156 1 96 66 PRO B C 1
ATOM 1575 O O . PRO B 1 66 ? 11.641 9.156 15.094 1 96 66 PRO B O 1
ATOM 1578 N N . LYS B 1 67 ? 13.078 8.445 16.641 1 95 67 LYS B N 1
ATOM 1579 C CA . LYS B 1 67 ? 13.602 7.332 15.852 1 95 67 LYS B CA 1
ATOM 1580 C C . LYS B 1 67 ? 12.5 6.328 15.516 1 95 67 LYS B C 1
ATOM 1582 O O . LYS B 1 67 ? 12.609 5.586 14.539 1 95 67 LYS B O 1
ATOM 1587 N N . TRP B 1 68 ? 11.484 6.305 16.328 1 95.25 68 TRP B N 1
ATOM 1588 C CA . TRP B 1 68 ? 10.406 5.359 16.062 1 95.25 68 TRP B CA 1
ATOM 1589 C C . TRP B 1 68 ? 9.711 5.68 14.75 1 95.25 68 TRP B C 1
ATOM 1591 O O . TRP B 1 68 ? 9.023 4.828 14.18 1 95.25 68 TRP B O 1
ATOM 1601 N N . GLN B 1 69 ? 9.859 6.82 14.188 1 95.88 69 GLN B N 1
ATOM 1602 C CA . GLN B 1 69 ? 9.227 7.207 12.938 1 95.88 69 GLN B CA 1
ATOM 1603 C C . GLN B 1 69 ? 9.898 6.52 11.75 1 95.88 69 GLN B C 1
ATOM 1605 O O . GLN B 1 69 ? 9.359 6.527 10.633 1 95.88 69 GLN B O 1
ATOM 1610 N N . LEU B 1 70 ? 11 5.879 12.039 1 95.44 70 LEU B N 1
ATOM 1611 C CA . LEU B 1 70 ? 11.695 5.168 10.977 1 95.44 70 LEU B CA 1
ATOM 1612 C C . LEU B 1 70 ? 11.109 3.777 10.773 1 95.44 70 LEU B C 1
ATOM 1614 O O . LEU B 1 70 ? 11.43 3.1 9.797 1 95.44 70 LEU B O 1
ATOM 1618 N N . ILE B 1 71 ? 10.141 3.422 11.586 1 97.12 71 ILE B N 1
ATOM 1619 C CA . ILE B 1 71 ? 9.594 2.07 11.516 1 97.12 71 ILE B CA 1
ATOM 1620 C C . ILE B 1 71 ? 8.648 1.958 10.32 1 97.12 71 ILE B C 1
ATOM 1622 O O . ILE B 1 71 ? 8.25 0.855 9.938 1 97.12 71 ILE B O 1
ATOM 1626 N N . GLY B 1 72 ? 8.273 3.105 9.719 1 96.12 72 GLY B N 1
ATOM 1627 C CA . GLY B 1 72 ? 7.426 3.082 8.539 1 96.12 72 GLY B CA 1
ATOM 1628 C C . GLY B 1 72 ? 7.957 2.18 7.441 1 96.12 72 GLY B C 1
ATOM 1629 O O . GLY B 1 72 ? 7.223 1.356 6.895 1 96.12 72 GLY B O 1
ATOM 1630 N N . GLY B 1 73 ? 9.195 2.336 7.176 1 96.75 73 GLY B N 1
ATOM 1631 C CA . GLY B 1 73 ? 9.82 1.5 6.164 1 96.75 73 GLY B CA 1
ATOM 1632 C C . GLY B 1 73 ? 9.727 0.018 6.473 1 96.75 73 GLY B C 1
ATOM 1633 O O . GLY B 1 73 ? 9.5 -0.795 5.574 1 96.75 73 GLY B O 1
ATOM 1634 N N . LEU B 1 74 ? 9.859 -0.348 7.742 1 98.38 74 LEU B N 1
ATOM 1635 C CA . LEU B 1 74 ? 9.766 -1.744 8.156 1 98.38 74 LEU B CA 1
ATOM 1636 C C . LEU B 1 74 ? 8.344 -2.273 7.961 1 98.38 74 LEU B C 1
ATOM 1638 O O . LEU B 1 74 ? 8.156 -3.422 7.551 1 98.38 74 LEU B O 1
ATOM 1642 N N . LEU B 1 75 ? 7.398 -1.463 8.289 1 98.38 75 LEU B N 1
ATOM 1643 C CA . LEU B 1 75 ? 6 -1.836 8.102 1 98.38 75 LEU B CA 1
ATOM 1644 C C . LEU B 1 75 ? 5.684 -2.041 6.625 1 98.38 75 LEU B C 1
ATOM 1646 O O . LEU B 1 75 ? 4.969 -2.979 6.266 1 98.38 75 LEU B O 1
ATOM 1650 N N . GLY B 1 76 ? 6.254 -1.183 5.785 1 97.94 76 GLY B N 1
ATOM 1651 C CA . GLY B 1 76 ? 6.09 -1.353 4.352 1 97.94 76 GLY B CA 1
ATOM 1652 C C . GLY B 1 76 ? 6.711 -2.635 3.828 1 97.94 76 GLY B C 1
ATOM 1653 O O . GLY B 1 76 ? 6.113 -3.326 3 1 97.94 76 GLY B O 1
ATOM 1654 N N . ALA B 1 77 ? 7.855 -2.906 4.273 1 98.31 77 ALA B N 1
ATOM 1655 C CA . ALA B 1 77 ? 8.539 -4.141 3.896 1 98.31 77 ALA B CA 1
ATOM 1656 C C . ALA B 1 77 ? 7.73 -5.367 4.316 1 98.31 77 ALA B C 1
ATOM 1658 O O . ALA B 1 77 ? 7.59 -6.316 3.543 1 98.31 77 ALA B O 1
ATOM 1659 N N . PHE B 1 78 ? 7.281 -5.32 5.523 1 98.44 78 PHE B N 1
ATOM 1660 C CA . PHE B 1 78 ? 6.441 -6.391 6.051 1 98.44 78 PHE B CA 1
ATOM 1661 C C . PHE B 1 78 ? 5.207 -6.59 5.18 1 98.44 78 PHE B C 1
ATOM 1663 O O . PHE B 1 78 ? 4.879 -7.723 4.812 1 98.44 78 PHE B O 1
ATOM 1670 N N . PHE B 1 79 ? 4.543 -5.578 4.816 1 98.38 79 PHE B N 1
ATOM 1671 C CA . PHE B 1 79 ? 3.35 -5.648 3.986 1 98.38 79 PHE B CA 1
ATOM 1672 C C . PHE B 1 79 ? 3.678 -6.223 2.613 1 98.38 79 PHE B C 1
ATOM 1674 O O . PHE B 1 79 ? 2.949 -7.078 2.102 1 98.38 79 PHE B O 1
ATOM 1681 N N . ILE B 1 80 ? 4.727 -5.73 2.018 1 98.5 80 ILE B N 1
ATOM 1682 C CA . ILE B 1 80 ? 5.012 -6.129 0.643 1 98.5 80 ILE B CA 1
ATOM 1683 C C . ILE B 1 80 ? 5.266 -7.633 0.581 1 98.5 80 ILE B C 1
ATOM 1685 O O . ILE B 1 80 ? 4.852 -8.297 -0.371 1 98.5 80 ILE B O 1
ATOM 1689 N N . VAL B 1 81 ? 5.93 -8.156 1.563 1 98.38 81 VAL B N 1
ATOM 1690 C CA . VAL B 1 81 ? 6.191 -9.594 1.607 1 98.38 81 VAL B CA 1
ATOM 1691 C C . VAL B 1 81 ? 4.875 -10.359 1.725 1 98.38 81 VAL B C 1
ATOM 1693 O O . VAL B 1 81 ? 4.621 -11.297 0.964 1 98.38 81 VAL B O 1
ATOM 1696 N N . ILE B 1 82 ? 4.016 -9.961 2.658 1 97.94 82 ILE B N 1
ATOM 1697 C CA . ILE B 1 82 ? 2.721 -10.602 2.859 1 97.94 82 ILE B CA 1
ATOM 1698 C C . ILE B 1 82 ? 1.884 -10.484 1.588 1 97.94 82 ILE B C 1
ATOM 1700 O O . ILE B 1 82 ? 1.188 -11.43 1.206 1 97.94 82 ILE B O 1
ATOM 1704 N N . ASN B 1 83 ? 1.981 -9.359 0.969 1 97.75 83 ASN B N 1
ATOM 1705 C CA . ASN B 1 83 ? 1.211 -9.094 -0.241 1 97.75 83 ASN B CA 1
ATOM 1706 C C . ASN B 1 83 ? 1.638 -10.008 -1.388 1 97.75 83 ASN B C 1
ATOM 1708 O O . ASN B 1 83 ? 0.793 -10.594 -2.068 1 97.75 83 ASN B O 1
ATOM 1712 N N . ILE B 1 84 ? 2.916 -10.117 -1.584 1 97.62 84 ILE B N 1
ATOM 1713 C CA . ILE B 1 84 ? 3.426 -10.992 -2.635 1 97.62 84 ILE B CA 1
ATOM 1714 C C . ILE B 1 84 ? 2.973 -12.422 -2.373 1 97.62 84 ILE B C 1
ATOM 1716 O O . ILE B 1 84 ? 2.453 -13.094 -3.271 1 97.62 84 ILE B O 1
ATOM 1720 N N . PHE B 1 85 ? 3.15 -12.773 -1.171 1 96.19 85 PHE B N 1
ATOM 1721 C CA . PHE B 1 85 ? 2.787 -14.125 -0.773 1 96.19 85 PHE B CA 1
ATOM 1722 C C . PHE B 1 85 ? 1.295 -14.367 -0.965 1 96.19 85 PHE B C 1
ATOM 1724 O O . PHE B 1 85 ? 0.893 -15.383 -1.533 1 96.19 85 PHE B O 1
ATOM 1731 N N . SER B 1 86 ? 0.451 -13.523 -0.536 1 95.88 86 SER B N 1
ATOM 1732 C CA . SER B 1 86 ? -1.002 -13.648 -0.6 1 95.88 86 SER B CA 1
ATOM 1733 C C . SER B 1 86 ? -1.495 -13.625 -2.043 1 95.88 86 SER B C 1
ATOM 1735 O O . SER B 1 86 ? -2.35 -14.43 -2.424 1 95.88 86 SER B O 1
ATOM 1737 N N . VAL B 1 87 ? -0.974 -12.773 -2.85 1 95.5 87 VAL B N 1
ATOM 1738 C CA . VAL B 1 87 ? -1.391 -12.664 -4.246 1 95.5 87 VAL B CA 1
ATOM 1739 C C . VAL B 1 87 ? -1.043 -13.945 -4.992 1 95.5 87 VAL B C 1
ATOM 1741 O O . VAL B 1 87 ? -1.82 -14.422 -5.824 1 95.5 87 VAL B O 1
ATOM 1744 N N . ASN B 1 88 ? 0.095 -14.547 -4.695 1 94.88 88 ASN B N 1
ATOM 1745 C CA . ASN B 1 88 ? 0.487 -15.812 -5.32 1 94.88 88 ASN B CA 1
ATOM 1746 C C . ASN B 1 88 ? -0.498 -16.922 -4.992 1 94.88 88 ASN B C 1
ATOM 1748 O O . ASN B 1 88 ? -0.684 -17.844 -5.793 1 94.88 88 ASN B O 1
ATOM 1752 N N . LEU B 1 89 ? -1.16 -16.797 -3.885 1 92.44 89 LEU B N 1
ATOM 1753 C CA . LEU B 1 89 ? -1.956 -17.922 -3.422 1 92.44 89 LEU B CA 1
ATOM 1754 C C . LEU B 1 89 ? -3.432 -17.719 -3.754 1 92.44 89 LEU B C 1
ATOM 1756 O O . LEU B 1 89 ? -4.125 -18.672 -4.109 1 92.44 89 LEU B O 1
ATOM 1760 N N . ILE B 1 90 ? -3.906 -16.422 -3.662 1 88.38 90 ILE B N 1
ATOM 1761 C CA . ILE B 1 90 ? -5.355 -16.297 -3.75 1 88.38 90 ILE B CA 1
ATOM 1762 C C . ILE B 1 90 ? -5.723 -15.242 -4.785 1 88.38 90 ILE B C 1
ATOM 1764 O O . ILE B 1 90 ? -6.906 -14.977 -5.016 1 88.38 90 ILE B O 1
ATOM 1768 N N . GLY B 1 91 ? -4.797 -14.547 -5.379 1 90.44 91 GLY B N 1
ATOM 1769 C CA . GLY B 1 91 ? -5.047 -13.547 -6.402 1 90.44 91 GLY B CA 1
ATOM 1770 C C . GLY B 1 91 ? -5.07 -12.125 -5.859 1 90.44 91 GLY B C 1
ATOM 1771 O O . GLY B 1 91 ? -5.086 -11.922 -4.641 1 90.44 91 GLY B O 1
ATOM 1772 N N . VAL B 1 92 ? -5.059 -11.188 -6.801 1 94.5 92 VAL B N 1
ATOM 1773 C CA . VAL B 1 92 ? -4.922 -9.773 -6.461 1 94.5 92 VAL B CA 1
ATOM 1774 C C . VAL B 1 92 ? -6.191 -9.281 -5.766 1 94.5 92 VAL B C 1
ATOM 1776 O O . VAL B 1 92 ? -6.129 -8.727 -4.668 1 94.5 92 VAL B O 1
ATOM 1779 N N . ALA B 1 93 ? -7.297 -9.539 -6.355 1 89.94 93 ALA B N 1
ATOM 1780 C CA . ALA B 1 93 ? -8.555 -9.016 -5.832 1 89.94 93 ALA B CA 1
ATOM 1781 C C . ALA B 1 93 ? -8.844 -9.57 -4.441 1 89.94 93 ALA B C 1
ATOM 1783 O O . ALA B 1 93 ? -9.148 -8.812 -3.514 1 89.94 93 ALA B O 1
ATOM 1784 N N . ALA B 1 94 ? -8.703 -10.805 -4.285 1 84.88 94 ALA B N 1
ATOM 1785 C CA . ALA B 1 94 ? -8.977 -11.438 -2.998 1 84.88 94 ALA B CA 1
ATOM 1786 C C . ALA B 1 94 ? -8.016 -10.93 -1.924 1 84.88 94 ALA B C 1
ATOM 1788 O O . ALA B 1 94 ? -8.414 -10.711 -0.779 1 84.88 94 ALA B O 1
ATOM 1789 N N . THR B 1 95 ? -6.758 -10.781 -2.246 1 92.31 95 THR B N 1
ATOM 1790 C CA . THR B 1 95 ? -5.77 -10.258 -1.313 1 92.31 95 THR B CA 1
ATOM 1791 C C . THR B 1 95 ? -6.172 -8.867 -0.828 1 92.31 95 THR B C 1
ATOM 1793 O O . THR B 1 95 ? -6.203 -8.609 0.377 1 92.31 95 THR B O 1
ATOM 1796 N N . PHE B 1 96 ? -6.586 -8.016 -1.728 1 92.94 96 PHE B N 1
ATOM 1797 C CA . PHE B 1 96 ? -6.867 -6.645 -1.329 1 92.94 96 PHE B CA 1
ATOM 1798 C C . PHE B 1 96 ? -8.203 -6.555 -0.601 1 92.94 96 PHE B C 1
ATOM 1800 O O . PHE B 1 96 ? -8.391 -5.695 0.26 1 92.94 96 PHE B O 1
ATOM 1807 N N . MET B 1 97 ? -9.047 -7.496 -0.793 1 84.12 97 MET B N 1
ATOM 1808 C CA . MET B 1 97 ? -10.273 -7.527 0.004 1 84.12 97 MET B CA 1
ATOM 1809 C C . MET B 1 97 ? -9.953 -7.727 1.482 1 84.12 97 MET B C 1
ATOM 1811 O O . MET B 1 97 ? -10.602 -7.141 2.348 1 84.12 97 MET B O 1
ATOM 1815 N N . ALA B 1 98 ? -9.008 -8.539 1.706 1 85.94 98 ALA B N 1
ATOM 1816 C CA . ALA B 1 98 ? -8.602 -8.766 3.09 1 85.94 98 ALA B CA 1
ATOM 1817 C C . ALA B 1 98 ? -7.773 -7.598 3.623 1 85.94 98 ALA B C 1
ATOM 1819 O O . ALA B 1 98 ? -7.957 -7.172 4.766 1 85.94 98 ALA B O 1
ATOM 1820 N N . VAL B 1 99 ? -6.918 -7.055 2.84 1 94.06 99 VAL B N 1
ATOM 1821 C CA . VAL B 1 99 ? -6.051 -5.938 3.197 1 94.06 99 VAL B CA 1
ATOM 1822 C C . VAL B 1 99 ? -6.902 -4.734 3.598 1 94.06 99 VAL B C 1
ATOM 1824 O O . VAL B 1 99 ? -6.582 -4.031 4.559 1 94.06 99 VAL B O 1
ATOM 1827 N N . ILE B 1 100 ? -7.961 -4.535 2.959 1 89.19 100 ILE B N 1
ATOM 1828 C CA . ILE B 1 100 ? -8.844 -3.381 3.107 1 89.19 100 ILE B CA 1
ATOM 1829 C C . ILE B 1 100 ? -9.422 -3.352 4.52 1 89.19 100 ILE B C 1
ATOM 1831 O O . ILE B 1 100 ? -9.516 -2.289 5.137 1 89.19 100 ILE B O 1
ATOM 1835 N N . ILE B 1 101 ? -9.742 -4.461 5.035 1 85 101 ILE B N 1
ATOM 1836 C CA . ILE B 1 101 ? -10.305 -4.535 6.379 1 85 101 ILE B CA 1
ATOM 1837 C C . ILE B 1 101 ? -9.297 -3.982 7.391 1 85 101 ILE B C 1
ATOM 1839 O O . ILE B 1 101 ? -9.648 -3.16 8.234 1 85 101 ILE B O 1
ATOM 1843 N N . GLY B 1 102 ? -8.141 -4.395 7.27 1 91.31 102 GLY B N 1
ATOM 1844 C CA . GLY B 1 102 ? -7.098 -3.898 8.156 1 91.31 102 GLY B CA 1
ATOM 1845 C C . GLY B 1 102 ? -6.836 -2.412 7.992 1 91.31 102 GLY B C 1
ATOM 1846 O O . GLY B 1 102 ? -6.711 -1.688 8.984 1 91.31 102 GLY B O 1
ATOM 1847 N N . GLN B 1 103 ? -6.828 -1.969 6.77 1 94.56 103 GLN B N 1
ATOM 1848 C CA . GLN B 1 103 ? -6.562 -0.567 6.465 1 94.56 103 GLN B CA 1
ATOM 1849 C C . GLN B 1 103 ? -7.652 0.337 7.035 1 94.56 103 GLN B C 1
ATOM 1851 O O . GLN B 1 103 ? -7.355 1.367 7.645 1 94.56 103 GLN B O 1
ATOM 1856 N N . ILE B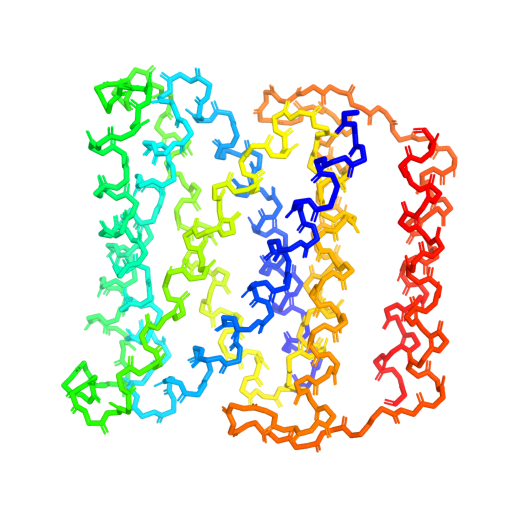 1 104 ? -8.82 -0.049 6.852 1 87.81 104 ILE B N 1
ATOM 1857 C CA . ILE B 1 104 ? -9.938 0.812 7.242 1 87.81 104 ILE B CA 1
ATOM 1858 C C . ILE B 1 104 ? -10.07 0.82 8.766 1 87.81 104 ILE B C 1
ATOM 1860 O O . ILE B 1 104 ? -10.25 1.879 9.367 1 87.81 104 ILE B O 1
ATOM 1864 N N . LEU B 1 105 ? -10.031 -0.325 9.375 1 89.62 105 LEU B N 1
ATOM 1865 C CA . LEU B 1 105 ? -10.188 -0.406 10.82 1 89.62 105 LEU B CA 1
ATOM 1866 C C . LEU B 1 105 ? -9.086 0.382 11.531 1 89.62 105 LEU B C 1
ATOM 1868 O O . LEU B 1 105 ? -9.375 1.233 12.375 1 89.62 105 LEU B O 1
ATOM 1872 N N . VAL B 1 106 ? -7.922 0.151 11.18 1 95.25 106 VAL B N 1
ATOM 1873 C CA . VAL B 1 106 ? -6.801 0.812 11.836 1 95.25 106 VAL B CA 1
ATOM 1874 C C . VAL B 1 106 ? -6.773 2.291 11.461 1 95.25 106 VAL B C 1
ATOM 1876 O O . VAL B 1 106 ? -6.527 3.152 12.305 1 95.25 106 VAL B O 1
ATOM 1879 N N . GLY B 1 107 ? -7.105 2.566 10.164 1 94.56 107 GLY B N 1
ATOM 1880 C CA . GLY B 1 107 ? -7.188 3.955 9.742 1 94.56 107 GLY B CA 1
ATOM 1881 C C . GLY B 1 107 ? -8.227 4.75 10.508 1 94.56 107 GLY B C 1
ATOM 1882 O O . GLY B 1 107 ? -7.977 5.887 10.914 1 94.56 107 GLY B O 1
ATOM 1883 N N . ALA B 1 108 ? -9.344 4.188 10.695 1 90.19 108 ALA B N 1
ATOM 1884 C CA . ALA B 1 108 ? -10.414 4.848 11.438 1 90.19 108 ALA B CA 1
ATOM 1885 C C . ALA B 1 108 ? -10.008 5.07 12.898 1 90.19 108 ALA B C 1
ATOM 1887 O O . ALA B 1 108 ? -10.312 6.113 13.477 1 90.19 108 ALA B O 1
ATOM 1888 N N . VAL B 1 109 ? -9.383 4.105 13.492 1 94.19 109 VAL B N 1
ATOM 1889 C CA . VAL B 1 109 ? -8.922 4.223 14.875 1 94.19 109 VAL B CA 1
ATOM 1890 C C . VAL B 1 109 ? -7.883 5.332 14.984 1 94.19 109 VAL B C 1
ATOM 1892 O O . VAL B 1 109 ? -7.945 6.164 15.891 1 94.19 109 VAL B O 1
ATOM 1895 N N . ILE B 1 110 ? -7 5.379 14.07 1 96 110 ILE B N 1
ATOM 1896 C CA . ILE B 1 110 ? -5.961 6.402 14.047 1 96 110 ILE B CA 1
ATOM 1897 C C . ILE B 1 110 ? -6.598 7.785 13.938 1 96 110 ILE B C 1
ATOM 1899 O O . ILE B 1 110 ? -6.266 8.695 14.711 1 96 110 ILE B O 1
ATOM 1903 N N . ASP B 1 111 ? -7.52 7.906 13.055 1 92.81 111 ASP B N 1
ATOM 1904 C CA . ASP B 1 111 ? -8.164 9.195 12.828 1 92.81 111 ASP B CA 1
ATOM 1905 C C . ASP B 1 111 ? -9.023 9.594 14.023 1 92.81 111 ASP B C 1
ATOM 1907 O O . ASP B 1 111 ? -9.086 10.773 14.383 1 92.81 111 ASP B O 1
ATOM 1911 N N . HIS B 1 112 ? -9.664 8.664 14.625 1 92.25 112 HIS B N 1
ATOM 1912 C CA . HIS B 1 112 ? -10.578 8.945 15.727 1 92.25 112 HIS B CA 1
ATOM 1913 C C . HIS B 1 112 ? -9.82 9.438 16.953 1 92.25 112 HIS B C 1
ATOM 1915 O O . HIS B 1 112 ? -10.266 10.359 17.641 1 92.25 112 HIS B O 1
ATOM 1921 N N . PHE B 1 113 ? -8.711 8.852 17.25 1 95.06 113 PHE B N 1
ATOM 1922 C CA . PHE B 1 113 ? -7.984 9.164 18.469 1 95.06 113 PHE B CA 1
ATOM 1923 C C . PHE B 1 113 ? -6.809 10.094 18.188 1 95.06 113 PHE B C 1
ATOM 1925 O O . PHE B 1 113 ? -6.137 10.562 19.109 1 95.06 113 PHE B O 1
ATOM 1932 N N . GLY B 1 114 ? -6.547 10.352 16.906 1 93.94 114 GLY B N 1
ATOM 1933 C CA . GLY B 1 114 ? -5.391 11.148 16.531 1 93.94 114 GLY B CA 1
ATOM 1934 C C . GLY B 1 114 ? -4.07 10.5 16.906 1 93.94 114 GLY B C 1
ATOM 1935 O O . GLY B 1 114 ? -3.182 11.164 17.453 1 93.94 114 GLY B O 1
ATOM 1936 N N . LEU B 1 115 ? -4.008 9.227 16.688 1 93.25 115 LEU B N 1
ATOM 1937 C CA . LEU B 1 115 ? -2.814 8.484 17.094 1 93.25 115 LEU B CA 1
ATOM 1938 C C . LEU B 1 115 ? -1.607 8.922 16.266 1 93.25 115 LEU B C 1
ATOM 1940 O O . LEU B 1 115 ? -1.757 9.359 15.125 1 93.25 115 LEU B O 1
ATOM 1944 N N . PHE B 1 116 ? -0.38 8.828 16.797 1 90.81 116 PHE B N 1
ATOM 1945 C CA . PHE B 1 116 ? 0.896 9.117 16.156 1 90.81 116 PHE B CA 1
ATOM 1946 C C . PHE B 1 116 ? 0.968 10.578 15.734 1 90.81 116 PHE B C 1
ATOM 1948 O O . PHE B 1 116 ? 1.517 10.906 14.68 1 90.81 116 PHE B O 1
ATOM 1955 N N . GLY B 1 117 ? 0.238 11.438 16.453 1 85.38 117 GLY B N 1
ATOM 1956 C CA . GLY B 1 117 ? 0.336 12.867 16.219 1 85.38 117 GLY B CA 1
ATOM 1957 C C . GLY B 1 117 ? -0.593 13.352 15.125 1 85.38 117 GLY B C 1
ATOM 1958 O O . GLY B 1 117 ? -0.425 14.461 14.609 1 85.38 117 GLY B O 1
ATOM 1959 N N . GLY B 1 118 ? -1.509 12.555 14.773 1 86.75 118 GLY B N 1
ATOM 1960 C CA . GLY B 1 118 ? -2.447 12.922 13.727 1 86.75 118 GLY B CA 1
ATOM 1961 C C . GLY B 1 118 ? -3.572 13.812 14.219 1 86.75 118 GLY B C 1
ATOM 1962 O O . GLY B 1 118 ? -3.719 14.023 15.422 1 86.75 118 GLY B O 1
ATOM 1963 N N . VAL B 1 119 ? -4.273 14.398 13.25 1 88 119 VAL B N 1
ATOM 1964 C CA . VAL B 1 119 ? -5.457 15.203 13.547 1 88 119 VAL B CA 1
ATOM 1965 C C . VAL B 1 119 ? -6.629 14.289 13.883 1 88 119 VAL B C 1
ATOM 1967 O O . VAL B 1 119 ? -6.789 13.219 13.289 1 88 119 VAL B O 1
ATOM 1970 N N . VAL B 1 120 ? -7.371 14.703 14.898 1 91 120 VAL B N 1
ATOM 1971 C CA . VAL B 1 120 ? -8.531 13.914 15.32 1 91 120 VAL B CA 1
ATOM 1972 C C . VAL B 1 120 ? -9.695 14.172 14.367 1 91 120 VAL B C 1
ATOM 1974 O O . VAL B 1 120 ? -10.125 15.32 14.203 1 91 120 VAL B O 1
ATOM 1977 N N . TYR B 1 121 ? -10.117 13.156 13.68 1 87.19 121 TYR B N 1
ATOM 1978 C CA . TYR B 1 121 ? -11.359 13.117 12.922 1 87.19 121 TYR B CA 1
ATOM 1979 C C . TYR B 1 121 ? -12.352 12.141 13.539 1 87.19 121 TYR B C 1
ATOM 1981 O O . TYR B 1 121 ? -12.352 10.953 13.203 1 87.19 121 TYR B O 1
ATOM 1989 N N . PRO B 1 122 ? -13.234 12.633 14.359 1 90.12 122 PRO B N 1
ATOM 1990 C CA . PRO B 1 122 ? -14.141 11.719 15.062 1 90.12 122 PRO B CA 1
ATOM 1991 C C . PRO B 1 122 ? -15.039 10.938 14.117 1 90.12 122 PRO B C 1
ATOM 1993 O O . PRO B 1 122 ? -15.477 11.469 13.094 1 90.12 122 PRO B O 1
ATOM 1996 N N . ILE B 1 123 ? -15.164 9.719 14.453 1 88.56 123 ILE B N 1
ATOM 1997 C CA . ILE B 1 123 ? -16.094 8.867 13.711 1 88.56 123 ILE B CA 1
ATOM 1998 C C . ILE B 1 123 ? -17.531 9.219 14.07 1 88.56 123 ILE B C 1
ATOM 2000 O O . ILE B 1 123 ? -17.859 9.344 15.25 1 88.56 123 ILE B O 1
ATOM 2004 N N . ASN B 1 124 ? -18.312 9.445 13.055 1 91.12 124 ASN B N 1
ATOM 2005 C CA . ASN B 1 124 ? -19.734 9.68 13.258 1 91.12 124 ASN B CA 1
ATOM 2006 C C . ASN B 1 124 ? -20.594 8.57 12.641 1 91.12 124 ASN B C 1
ATOM 2008 O O . ASN B 1 124 ? -20.047 7.59 12.125 1 91.12 124 ASN B O 1
ATOM 2012 N N . MET B 1 125 ? -21.859 8.664 12.781 1 91.75 125 MET B N 1
ATOM 2013 C CA . MET B 1 125 ? -22.75 7.598 12.352 1 91.75 125 MET B CA 1
ATOM 2014 C C . MET B 1 125 ? -22.672 7.391 10.844 1 91.75 125 MET B C 1
ATOM 2016 O O . MET B 1 125 ? -22.75 6.258 10.359 1 91.75 125 MET B O 1
ATOM 2020 N N . THR B 1 126 ? -22.578 8.406 10.164 1 90.31 126 THR B N 1
ATOM 2021 C CA . THR B 1 126 ? -22.469 8.32 8.711 1 90.31 126 THR B CA 1
ATOM 2022 C C . THR B 1 126 ? -21.219 7.547 8.312 1 90.31 126 THR B C 1
ATOM 2024 O O . THR B 1 126 ? -21.25 6.699 7.422 1 90.31 126 THR B O 1
ATOM 2027 N N . LYS B 1 127 ? -20.125 7.805 8.945 1 87.06 127 LYS B N 1
ATOM 2028 C CA . LYS B 1 127 ? -18.875 7.078 8.688 1 87.06 127 LYS B CA 1
ATOM 2029 C C . LYS B 1 127 ? -19.016 5.609 9.078 1 87.06 127 LYS B C 1
ATOM 2031 O O . LYS B 1 127 ? -18.469 4.73 8.398 1 87.06 127 LYS B O 1
ATOM 2036 N N . LEU B 1 128 ? -19.734 5.406 10.109 1 90.69 128 LEU B N 1
ATOM 2037 C CA . LEU B 1 128 ? -19.953 4.027 10.531 1 90.69 128 LEU B CA 1
ATOM 2038 C C . LEU B 1 128 ? -20.781 3.262 9.492 1 90.69 128 LEU B C 1
ATOM 2040 O O . LEU B 1 128 ? -20.484 2.1 9.195 1 90.69 128 LEU B O 1
ATOM 2044 N N . ILE B 1 129 ? -21.75 3.859 8.961 1 91.19 129 ILE B N 1
ATOM 2045 C CA . ILE B 1 129 ? -22.562 3.252 7.922 1 91.19 129 ILE B CA 1
ATOM 2046 C C . ILE B 1 129 ? -21.719 3.002 6.676 1 91.19 129 ILE B C 1
ATOM 2048 O O . ILE B 1 129 ? -21.812 1.94 6.055 1 91.19 129 ILE B O 1
ATOM 2052 N N . ALA B 1 130 ? -20.969 4 6.359 1 85.38 130 ALA B N 1
ATOM 2053 C CA . ALA B 1 130 ? -20.062 3.861 5.219 1 85.38 130 ALA B CA 1
ATOM 2054 C C . ALA B 1 130 ? -19.125 2.672 5.406 1 85.38 130 ALA B C 1
ATOM 2056 O O . ALA B 1 130 ? -18.953 1.864 4.488 1 85.38 130 ALA B O 1
ATOM 2057 N N . LEU B 1 131 ? -18.562 2.512 6.539 1 85.81 131 LEU B N 1
ATOM 2058 C CA . LEU B 1 131 ? -17.688 1.397 6.871 1 85.81 131 LEU B CA 1
ATOM 2059 C C . LEU B 1 131 ? -18.422 0.068 6.754 1 85.81 131 LEU B C 1
ATOM 2061 O O . LEU B 1 131 ? -17.891 -0.902 6.219 1 85.81 131 LEU B O 1
ATOM 2065 N N . ALA B 1 132 ? -19.578 0.05 7.234 1 89.38 132 ALA B N 1
ATOM 2066 C CA . ALA B 1 132 ? -20.406 -1.158 7.172 1 89.38 132 ALA B CA 1
ATOM 2067 C C . ALA B 1 132 ? -20.672 -1.564 5.727 1 89.38 132 ALA B C 1
ATOM 2069 O O . ALA B 1 132 ? -20.578 -2.746 5.379 1 89.38 132 ALA B O 1
ATOM 2070 N N . LEU B 1 133 ? -21.016 -0.627 4.93 1 86.19 133 LEU B N 1
ATOM 2071 C CA . LEU B 1 133 ? -21.25 -0.901 3.516 1 86.19 133 LEU B CA 1
ATOM 2072 C C . LEU B 1 133 ? -20 -1.475 2.861 1 86.19 133 LEU B C 1
ATOM 2074 O O . LEU B 1 133 ? -20.078 -2.418 2.072 1 86.19 133 LEU B O 1
ATOM 2078 N N . MET B 1 134 ? -18.891 -0.915 3.189 1 81.94 134 MET B N 1
ATOM 2079 C CA . MET B 1 134 ? -17.625 -1.402 2.633 1 81.94 134 MET B CA 1
ATOM 2080 C C . MET B 1 134 ? -17.359 -2.836 3.078 1 81.94 134 MET B C 1
ATOM 2082 O O . MET B 1 134 ? -16.953 -3.672 2.273 1 81.94 134 MET B O 1
ATOM 2086 N N . PHE B 1 135 ? -17.641 -3.139 4.293 1 84.19 135 PHE B N 1
ATOM 2087 C CA . PHE B 1 135 ? -17.422 -4.48 4.82 1 84.19 135 PHE B CA 1
ATOM 2088 C C . PHE B 1 135 ? -18.344 -5.484 4.141 1 84.19 135 PHE B C 1
ATOM 2090 O O . PHE B 1 135 ? -17.938 -6.602 3.822 1 84.19 135 PHE B O 1
ATOM 2097 N N . VAL B 1 136 ? -19.578 -5.102 3.971 1 86.44 136 VAL B N 1
ATOM 2098 C CA . VAL B 1 136 ? -20.531 -5.973 3.275 1 86.44 136 VAL B CA 1
ATOM 2099 C C . VAL B 1 136 ? -20.062 -6.199 1.841 1 86.44 136 VAL B C 1
ATOM 2101 O O . VAL B 1 136 ? -20.125 -7.32 1.331 1 86.44 136 VAL B O 1
ATOM 2104 N N . GLY B 1 137 ? -19.656 -5.148 1.202 1 80.44 137 GLY B N 1
ATOM 2105 C CA . GLY B 1 137 ? -19.094 -5.277 -0.137 1 80.44 137 GLY B CA 1
ATOM 2106 C C . GLY B 1 137 ? -17.922 -6.23 -0.207 1 80.44 137 GLY B C 1
ATOM 2107 O O . GLY B 1 137 ? -17.859 -7.094 -1.084 1 80.44 137 GLY B O 1
ATOM 2108 N N . ILE B 1 138 ? -17.031 -6.125 0.683 1 77.25 138 ILE B N 1
ATOM 2109 C CA . ILE B 1 138 ? -15.844 -6.98 0.746 1 77.25 138 ILE B CA 1
ATOM 2110 C C . ILE B 1 138 ? -16.266 -8.43 0.972 1 77.25 138 ILE B C 1
ATOM 2112 O O . ILE B 1 138 ? -15.742 -9.344 0.333 1 77.25 138 ILE B O 1
ATOM 2116 N N . TYR B 1 139 ? -17.172 -8.641 1.916 1 81.5 139 TYR B N 1
ATOM 2117 C CA . TYR B 1 139 ? -17.672 -9.977 2.213 1 81.5 139 TYR B CA 1
ATOM 2118 C C . TYR B 1 139 ? -18.328 -10.602 0.981 1 81.5 139 TYR B C 1
ATOM 2120 O O . TYR B 1 139 ? -18.047 -11.758 0.654 1 81.5 139 TYR B O 1
ATOM 2128 N N . LEU B 1 140 ? -19.188 -9.922 0.309 1 81.94 140 LEU B N 1
ATOM 2129 C CA . LEU B 1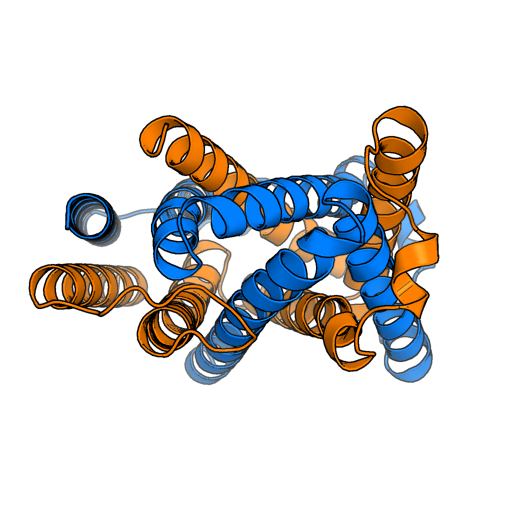 140 ? -19.859 -10.414 -0.882 1 81.94 140 LEU B CA 1
ATOM 2130 C C . LEU B 1 140 ? -18.859 -10.734 -1.988 1 81.94 140 LEU B C 1
ATOM 2132 O O . LEU B 1 140 ? -19.016 -11.727 -2.701 1 81.94 140 LEU B O 1
ATOM 2136 N N . PHE B 1 141 ? -17.859 -9.961 -2.15 1 80.5 141 PHE B N 1
ATOM 2137 C CA . PHE B 1 141 ? -16.844 -10.172 -3.186 1 80.5 141 PHE B CA 1
ATOM 2138 C C . PHE B 1 141 ? -16.125 -11.492 -2.975 1 80.5 141 PHE B C 1
ATOM 2140 O O . PHE B 1 141 ? -15.914 -12.25 -3.924 1 80.5 141 PHE B O 1
ATOM 2147 N N . ASN B 1 142 ? -15.789 -11.797 -1.766 1 76.56 142 ASN B N 1
ATOM 2148 C CA . ASN B 1 142 ? -15.023 -13.008 -1.467 1 76.56 142 ASN B CA 1
ATOM 2149 C C . ASN B 1 142 ? -15.898 -14.25 -1.54 1 76.56 142 ASN B C 1
ATOM 2151 O O . ASN B 1 142 ? -15.398 -15.352 -1.808 1 76.56 142 ASN B O 1
ATOM 2155 N N . LYS B 1 143 ? -17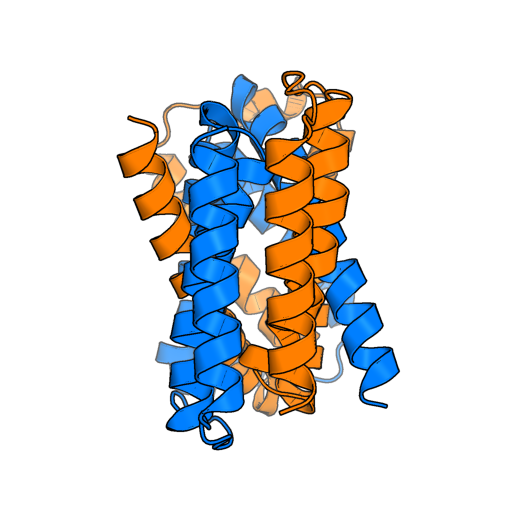.141 -14.086 -1.219 1 77.81 143 LYS B N 1
ATOM 2156 C CA . LYS B 1 143 ? -18.062 -15.211 -1.269 1 77.81 143 LYS B CA 1
ATOM 2157 C C . LYS B 1 143 ? -18.422 -15.578 -2.709 1 77.81 143 LYS B C 1
ATOM 2159 O O . LYS B 1 143 ? -18.75 -16.719 -3.002 1 77.81 143 LYS B O 1
ATOM 2164 N N . ALA B 1 144 ? -18.266 -14.742 -3.559 1 77.31 144 ALA B N 1
ATOM 2165 C CA . ALA B 1 144 ? -18.641 -14.945 -4.953 1 77.31 144 ALA B CA 1
ATOM 2166 C C . ALA B 1 144 ? -17.641 -15.828 -5.68 1 77.31 144 ALA B C 1
ATOM 2168 O O . ALA B 1 144 ? -16.438 -15.742 -5.43 1 77.31 144 ALA B O 1
#

Radius of gyration: 17.78 Å; Cα contacts (8 Å, |Δi|>4): 562; chains: 2; bounding box: 44×43×37 Å

Organism: NCBI:txid1224748

pLDDT: mean 93.2, std 6.03, range [72.25, 98.75]

Foldseek 3Di:
DVVVVVVVVVVVVVVVLVVLVVLLVVCVPQNLLRSLVVVVVVVVVVVVVCCVVPNPDDPVCCVVDPVVVVCVVVVVSVVSSVSSVVCNVQHSVLSVLVVVLVCLVVVQVCQCVVPPVHHHDNDDPVSVVVSVVSVVVSVVVSVD/DVVVVVVVVVVVVVVVLVVLVVLLVVCVPQNLLRSLVVVVVVVVVVVVVCCVVPNPDDPVCCVVDPVVVVCVVVVVSVVSSVSSVVCNVPHSLLSVLVVVLVCVVVVQVCQCVVPPVHHHDNDDPVNVVVVVVSNVVSVVVNVD

Solvent-accessible surface area (backbone atoms only — not comparable to full-atom values): 13257 Å² total; per-residue (Å²): 109,70,64,60,44,38,51,48,24,18,53,25,18,29,32,44,32,52,22,42,46,33,41,25,52,42,18,73,70,14,14,60,43,40,35,46,19,50,26,26,41,47,13,17,51,53,29,43,53,47,23,72,75,66,42,85,48,39,73,73,38,62,78,74,47,70,73,74,46,57,47,25,7,49,29,48,41,55,23,49,46,40,44,30,54,30,30,70,73,64,31,50,34,56,33,48,44,26,17,46,52,19,24,45,56,46,10,43,51,32,24,36,70,17,50,83,81,43,69,69,49,74,80,49,70,53,36,51,52,13,53,52,35,31,53,52,13,35,53,41,38,68,72,90,108,71,64,60,43,37,51,49,23,18,53,24,18,28,32,45,32,52,21,43,46,33,39,28,53,43,18,73,68,13,14,61,43,40,33,46,19,49,25,26,42,47,14,16,52,53,29,43,52,47,22,72,75,66,42,86,50,38,74,74,38,62,77,74,48,70,72,75,46,58,48,26,7,49,31,48,40,54,22,49,46,41,46,29,56,30,28,68,73,63,31,51,36,56,33,49,46,27,16,46,54,20,24,47,55,47,10,44,51,31,22,39,69,17,51,83,80,44,70,65,48,72,79,46,70,55,39,50,50,14,51,50,35,33,51,51,13,39,52,41,36,68,72,90

InterPro domains:
  IPR006750 Putative inner membrane exporter, YdcZ [PF04657] (6-140)
  IPR006750 Putative inner membrane exporter, YdcZ [PTHR34821] (3-142)

Sequence (288 aa):
MKLIIAFLALIGGSAVAIQSQINALFSKKVGVLESATVSFTVGALALFFLAFFFGKGNFLNVFTVPKWQLIGGLLGAFFIVINIFSVNLIGVAATFMAVIIGQILVGAVIDHFGLFGGVVYPINMTKLIALALMFVGIYLFNKAMKLIIAFLALIGGSAVAIQSQINALFSKKVGVLESATVSFTVGALALFFLAFFFGKGNFLNVFTVPKWQLIGGLLGAFFIVINIFSVNLIGVAATFMAVIIGQILVGAVIDHFGLFGGVVYPINMTKLIALALMFVGIYLFNKA

Secondary structure (DSSP, 8-state):
-HHHHHHHHHHHHHHHHHHHHHHHHHHHHH-HHHHHHHHHHHHHHHHHHHHHHH--S-GGGGGTS-GGGGHHHHHHHHHHHHHHHHHHHH-HHHHHHHHHHHHHHHHHHHHHHTGGGPPP----HHHHHHHHHHHHHHHHHHH-/-HHHHHHHHHHHHHHHHHHHHHHHHHHHHH-HHHHHHHHHHHHHHHHHHHHHHH--S-GGGGGTS-GGGGHHHHHHHHHHHHHHHHHHHH-HHHHHHHHHHHHHHHHHHHHHHTGGGPPP----HHHHHHHHHHHHHHHHHHH-